Protein AF-A0A7H0YH82-F1 (afdb_monomer)

Solvent-accessible surface area (backbone atoms only — not comparable to full-atom values): 11402 Å² total; per-residue (Å²): 132,87,76,79,69,92,83,72,79,47,72,50,62,72,67,72,37,54,65,62,51,51,52,53,65,61,43,82,79,76,64,50,60,62,56,45,28,55,50,50,47,69,74,41,96,51,51,88,92,66,57,64,43,52,65,58,53,52,52,50,47,72,71,34,67,65,57,44,51,50,44,51,47,53,48,54,52,48,53,46,48,41,60,74,72,50,94,77,63,54,55,66,57,50,43,50,50,50,36,52,52,38,52,48,53,52,51,50,43,49,52,53,16,56,77,70,74,51,73,56,58,69,66,62,54,49,50,43,54,50,50,35,50,53,43,49,50,52,54,50,50,53,53,51,56,52,49,53,51,50,52,54,47,53,52,51,50,52,53,52,50,51,31,59,77,76,39,57,85,52,43,66,58,51,51,54,58,42,57,74,45,81,88,52,47,58,64,59,53,42,69,71,70,75,61,86,128

Organism: NCBI:txid59893

Secondary structure (DSSP, 8-state):
-----TTPPPHHHHTT-HHHHHHHHH-SSPPPHHHHHHHHHHHS---GGGPPPHHHHHHHHHH-HHHHHHHHHHHHHHHHHHHHHSS--THHHHHHHHHHHHHHHHHHHHHHHHHTTS---HHHHHHHHHHHHHHHHHHHHHHHHHHHHHHHHHHHHHHHHHHHHH-GGGHHHHHHHHHHSTT-TTHHHHHHTT---

Radius of gyration: 27.62 Å; Cα contacts (8 Å, |Δi|>4): 106; chains: 1; bounding box: 68×65×65 Å

Structure (mmCIF, N/CA/C/O backbone):
data_AF-A0A7H0YH82-F1
#
_entry.id   AF-A0A7H0YH82-F1
#
loop_
_atom_site.group_PDB
_atom_site.id
_atom_site.type_symbol
_atom_site.label_atom_id
_atom_site.label_alt_id
_atom_site.label_comp_id
_atom_site.label_asym_id
_atom_site.label_entity_id
_atom_site.label_seq_id
_atom_site.pdbx_PDB_ins_code
_atom_site.Cartn_x
_atom_site.Cartn_y
_atom_site.Cartn_z
_atom_site.occupancy
_atom_site.B_iso_or_equiv
_atom_site.auth_seq_id
_atom_site.auth_comp_id
_atom_site.auth_asym_id
_atom_site.auth_atom_id
_atom_site.pdbx_PDB_model_num
ATOM 1 N N . MET A 1 1 ? 31.322 -23.663 -1.216 1.00 40.84 1 MET A N 1
ATOM 2 C CA . MET A 1 1 ? 30.773 -23.762 -2.585 1.00 40.84 1 MET A CA 1
ATOM 3 C C . MET A 1 1 ? 31.672 -22.958 -3.502 1.00 40.84 1 MET A C 1
ATOM 5 O O . MET A 1 1 ? 31.804 -21.759 -3.295 1.00 40.84 1 MET A O 1
ATOM 9 N N . GLU A 1 2 ? 32.363 -23.637 -4.414 1.00 37.38 2 GLU A N 1
ATOM 10 C CA . GLU A 1 2 ? 33.420 -23.058 -5.245 1.00 37.38 2 GLU A CA 1
ATOM 11 C C . GLU A 1 2 ? 32.866 -22.003 -6.209 1.00 37.38 2 GLU A C 1
ATOM 13 O O . GLU A 1 2 ? 31.959 -22.250 -7.005 1.00 37.38 2 GLU A O 1
ATOM 18 N N . THR A 1 3 ? 33.411 -20.794 -6.131 1.00 46.19 3 THR A N 1
ATOM 19 C CA . THR A 1 3 ? 33.244 -19.771 -7.156 1.00 46.19 3 THR A CA 1
ATOM 20 C C . THR A 1 3 ? 34.029 -20.196 -8.401 1.00 46.19 3 THR A C 1
ATOM 22 O O . THR A 1 3 ? 35.187 -20.599 -8.312 1.00 46.19 3 THR A O 1
ATOM 25 N N . ARG A 1 4 ? 33.378 -20.142 -9.573 1.00 54.03 4 ARG A N 1
ATOM 26 C CA . ARG A 1 4 ? 33.927 -20.500 -10.898 1.00 54.03 4 ARG A CA 1
ATOM 27 C C . ARG A 1 4 ? 35.366 -19.981 -11.055 1.00 54.03 4 ARG A C 1
ATOM 29 O O . ARG A 1 4 ? 35.601 -18.782 -10.888 1.00 54.03 4 ARG A O 1
ATOM 36 N N . LYS A 1 5 ? 36.317 -20.855 -11.420 1.00 49.97 5 LYS A N 1
ATOM 37 C CA . LYS A 1 5 ? 37.674 -20.438 -11.818 1.00 49.97 5 LYS A CA 1
ATOM 38 C C . LYS A 1 5 ? 37.552 -19.443 -12.979 1.00 49.97 5 LYS A C 1
ATOM 40 O O . LYS A 1 5 ? 36.922 -19.748 -13.994 1.00 49.97 5 LYS A O 1
ATOM 45 N N . ARG A 1 6 ? 38.111 -18.238 -12.808 1.00 41.50 6 ARG A N 1
ATOM 46 C CA . ARG A 1 6 ? 38.159 -17.183 -13.838 1.00 41.50 6 ARG A CA 1
ATOM 47 C C . ARG A 1 6 ? 38.676 -17.784 -15.154 1.00 41.50 6 ARG A C 1
ATOM 49 O O . ARG A 1 6 ? 39.797 -18.274 -15.182 1.00 41.50 6 ARG A O 1
ATOM 56 N N . GLY A 1 7 ? 37.861 -17.741 -16.212 1.00 51.97 7 GLY A N 1
ATOM 57 C CA . GLY A 1 7 ? 38.269 -18.098 -17.579 1.00 51.97 7 GLY A CA 1
ATOM 58 C C . GLY A 1 7 ? 37.573 -19.302 -18.226 1.00 51.97 7 GLY A C 1
ATOM 59 O O . GLY A 1 7 ? 37.664 -19.438 -19.438 1.00 51.97 7 GLY A O 1
ATOM 60 N N . MET A 1 8 ? 36.842 -20.155 -17.496 1.00 59.47 8 MET A N 1
ATOM 61 C CA . MET A 1 8 ? 36.062 -21.227 -18.147 1.00 59.47 8 MET A CA 1
ATOM 62 C C . MET A 1 8 ? 34.761 -20.669 -18.713 1.00 59.47 8 MET A C 1
ATOM 64 O O . MET A 1 8 ? 33.974 -20.160 -17.924 1.00 59.47 8 MET A O 1
ATOM 68 N N . GLN A 1 9 ? 34.518 -20.791 -20.022 1.00 67.12 9 GLN A N 1
ATOM 69 C CA . GLN A 1 9 ? 33.261 -20.449 -20.711 1.00 67.12 9 GLN A CA 1
ATOM 70 C C . GLN A 1 9 ? 32.096 -21.314 -20.187 1.00 67.12 9 GLN A C 1
ATOM 72 O O . GLN A 1 9 ? 32.275 -22.494 -19.890 1.00 67.12 9 GLN A O 1
ATOM 77 N N . SER A 1 10 ? 30.914 -20.728 -19.983 1.00 77.75 10 SER A N 1
ATOM 78 C CA . SER A 1 10 ? 29.738 -21.454 -19.483 1.00 77.75 10 SER A CA 1
ATOM 79 C C . SER A 1 10 ? 29.172 -22.298 -20.611 1.00 77.75 10 SER A C 1
ATOM 81 O O . SER A 1 10 ? 29.355 -21.954 -21.772 1.00 77.75 10 SER A O 1
ATOM 83 N N . LYS A 1 11 ? 28.447 -23.378 -20.304 1.00 82.81 11 LYS A N 1
ATOM 84 C CA . LYS A 1 11 ? 27.806 -24.178 -21.360 1.00 82.81 11 LYS A CA 1
ATOM 85 C C . LYS A 1 11 ? 26.856 -23.335 -22.225 1.00 82.81 11 LYS A C 1
ATOM 87 O O . LYS A 1 11 ? 26.832 -23.497 -23.434 1.00 82.81 11 LYS A O 1
ATOM 92 N N . ILE A 1 12 ? 26.163 -22.368 -21.621 1.00 82.88 12 ILE A N 1
ATOM 93 C CA . ILE A 1 12 ? 25.287 -21.424 -22.333 1.00 82.88 12 ILE A CA 1
ATOM 94 C C . ILE A 1 12 ? 26.084 -20.544 -23.312 1.00 82.88 12 ILE A C 1
ATOM 96 O O . ILE A 1 12 ? 25.653 -20.345 -24.441 1.00 82.88 12 ILE A O 1
ATOM 100 N N . GLU A 1 13 ? 27.269 -20.070 -22.919 1.00 82.00 13 GLU A N 1
ATOM 101 C CA . GLU A 1 13 ? 28.181 -19.338 -23.815 1.00 82.00 13 GLU A CA 1
ATOM 102 C C . GLU A 1 13 ? 28.856 -20.261 -24.845 1.00 82.00 13 GLU A C 1
ATOM 104 O O . GLU A 1 13 ? 29.135 -19.825 -25.954 1.00 82.00 13 GLU A O 1
ATOM 109 N N . LYS A 1 14 ? 29.155 -21.518 -24.488 1.00 83.62 14 LYS A N 1
ATOM 110 C CA . LYS A 1 14 ? 29.801 -22.526 -25.352 1.00 83.62 14 LYS A CA 1
ATOM 111 C C . LYS A 1 14 ? 28.917 -22.883 -26.546 1.00 83.62 14 LYS A C 1
ATOM 113 O O . LYS A 1 14 ? 29.440 -23.118 -27.628 1.00 83.62 14 LYS A O 1
ATOM 118 N N . TYR A 1 15 ? 27.604 -22.928 -26.335 1.00 85.25 15 TYR A N 1
ATOM 119 C CA . TYR A 1 15 ? 26.617 -23.282 -27.355 1.00 85.25 15 TYR A CA 1
ATOM 120 C C . TYR A 1 15 ? 25.937 -22.071 -28.009 1.00 85.25 15 TYR A C 1
ATOM 122 O O . TYR A 1 15 ? 24.974 -22.256 -28.742 1.00 85.25 15 TYR A O 1
ATOM 130 N N . ASP A 1 16 ? 26.427 -20.853 -27.755 1.00 84.06 16 ASP A N 1
ATOM 131 C CA . ASP A 1 16 ? 25.880 -19.602 -28.303 1.00 84.06 16 ASP A CA 1
ATOM 132 C C . ASP A 1 16 ? 24.389 -19.364 -27.976 1.00 84.06 16 ASP A C 1
ATOM 134 O O . ASP A 1 16 ? 23.613 -18.818 -28.754 1.00 84.06 16 ASP A O 1
ATOM 138 N N . LEU A 1 17 ? 23.965 -19.773 -26.775 1.00 84.25 17 LEU A N 1
ATOM 139 C CA . LEU A 1 17 ? 22.567 -19.693 -26.323 1.00 84.25 17 LEU A CA 1
ATOM 140 C C . LEU A 1 17 ? 22.308 -18.495 -25.406 1.00 84.25 17 LEU A C 1
ATOM 142 O O . LEU A 1 17 ? 21.267 -18.427 -24.752 1.00 84.25 17 LEU A O 1
ATOM 146 N N . VAL A 1 18 ? 23.247 -17.551 -25.325 1.00 83.06 18 VAL A N 1
ATOM 147 C CA . VAL A 1 18 ? 23.197 -16.397 -24.414 1.00 83.06 18 VAL A CA 1
ATOM 148 C C . VAL A 1 18 ? 21.933 -15.573 -24.655 1.00 83.06 18 VAL A C 1
ATOM 150 O O . VAL A 1 18 ? 21.168 -15.342 -23.723 1.00 83.06 18 VAL A O 1
ATOM 153 N N . GLU A 1 19 ? 21.671 -15.178 -25.900 1.00 80.25 19 GLU A N 1
ATOM 154 C CA . GLU A 1 19 ? 20.520 -14.338 -26.241 1.00 80.25 19 GLU A CA 1
ATOM 155 C C . GLU A 1 19 ? 19.186 -15.066 -26.017 1.00 80.25 19 GLU A C 1
ATOM 157 O O . GLU A 1 19 ? 18.284 -14.525 -25.374 1.00 80.25 19 GLU A O 1
ATOM 162 N N . ALA A 1 20 ? 19.086 -16.326 -26.449 1.00 82.12 20 ALA A N 1
ATOM 163 C CA . ALA A 1 20 ? 17.905 -17.162 -26.229 1.00 82.12 20 ALA A CA 1
ATOM 164 C C . ALA A 1 20 ? 17.606 -17.339 -24.730 1.00 82.12 20 ALA A C 1
ATOM 166 O O . ALA A 1 20 ? 16.479 -17.128 -24.280 1.00 82.12 20 ALA A O 1
ATOM 167 N N . THR A 1 21 ? 18.639 -17.630 -23.934 1.00 82.75 21 THR A N 1
ATOM 168 C CA . THR A 1 21 ? 18.537 -17.750 -22.474 1.00 82.75 21 THR A CA 1
ATOM 169 C C . THR A 1 21 ? 18.065 -16.443 -21.842 1.00 82.75 21 THR A C 1
ATOM 171 O O . THR A 1 21 ? 17.218 -16.456 -20.949 1.00 82.75 21 THR A O 1
ATOM 174 N N . LEU A 1 22 ? 18.576 -15.298 -22.305 1.00 79.38 22 LEU A N 1
ATOM 175 C CA . LEU A 1 22 ? 18.165 -13.990 -21.799 1.00 79.38 22 LEU A CA 1
ATOM 176 C C . LEU A 1 22 ? 16.716 -13.671 -22.115 1.00 79.38 22 LEU A C 1
ATOM 178 O O . LEU A 1 22 ? 16.006 -13.167 -21.245 1.00 79.38 22 LEU A O 1
ATOM 182 N N . ASN A 1 23 ? 16.277 -13.976 -23.330 1.00 81.19 23 ASN A N 1
ATOM 183 C CA . ASN A 1 23 ? 14.900 -13.761 -23.738 1.00 81.19 23 ASN A CA 1
ATOM 184 C C . ASN A 1 23 ? 13.956 -14.601 -22.872 1.00 81.19 23 ASN A C 1
ATOM 186 O O . ASN A 1 23 ? 13.044 -14.036 -22.272 1.00 81.19 23 ASN A O 1
ATOM 190 N N . LEU A 1 24 ? 14.246 -15.891 -22.680 1.00 82.12 24 LEU A N 1
ATOM 191 C CA . LEU A 1 24 ? 13.457 -16.795 -21.832 1.00 82.12 24 LEU A CA 1
ATOM 192 C C . LEU A 1 24 ? 13.429 -16.367 -20.356 1.00 82.12 24 LEU A C 1
ATOM 194 O O . LEU A 1 24 ? 12.373 -16.365 -19.726 1.00 82.12 24 LEU A O 1
ATOM 198 N N . LEU A 1 25 ? 14.556 -15.899 -19.810 1.00 75.94 25 LEU A N 1
ATOM 199 C CA . LEU A 1 25 ? 14.612 -15.331 -18.456 1.00 75.94 25 LEU A CA 1
ATOM 200 C C . LEU A 1 25 ? 13.771 -14.048 -18.313 1.00 75.94 25 LEU A C 1
ATOM 202 O O . LEU A 1 25 ? 13.325 -13.708 -17.208 1.00 75.94 25 LEU A O 1
ATOM 206 N N . LYS A 1 26 ? 13.544 -13.322 -19.413 1.00 69.06 26 LYS A N 1
ATOM 207 C CA . LYS A 1 26 ? 12.754 -12.084 -19.456 1.00 69.06 26 LYS A CA 1
ATOM 208 C C . LYS A 1 26 ? 11.259 -12.326 -19.682 1.00 69.06 26 LYS A C 1
ATOM 210 O O . LYS A 1 26 ? 10.490 -11.478 -19.230 1.00 69.06 26 LYS A O 1
ATOM 215 N N . VAL A 1 27 ? 10.844 -13.463 -20.258 1.00 67.31 27 VAL A N 1
ATOM 216 C CA . VAL A 1 27 ? 9.426 -13.795 -20.529 1.00 67.31 27 VAL A CA 1
ATOM 217 C C . VAL A 1 27 ? 8.552 -13.690 -19.268 1.00 67.31 27 VAL A C 1
ATOM 219 O O . VAL A 1 27 ? 9.012 -13.884 -18.131 1.00 67.31 27 VAL A O 1
ATOM 222 N N . ILE A 1 28 ? 7.291 -13.305 -19.488 1.00 54.25 28 ILE A N 1
ATOM 223 C CA . ILE A 1 28 ? 6.209 -13.234 -18.500 1.00 54.25 28 ILE A CA 1
ATOM 224 C C . ILE A 1 28 ? 4.993 -13.975 -19.097 1.00 54.25 28 ILE A C 1
ATOM 226 O O . ILE A 1 28 ? 4.597 -13.612 -20.206 1.00 54.25 28 ILE A O 1
ATOM 230 N N . PRO A 1 29 ? 4.382 -14.960 -18.400 1.00 60.31 29 PRO A N 1
ATOM 231 C CA . PRO A 1 29 ? 4.697 -15.437 -17.047 1.00 60.31 29 PRO A CA 1
ATOM 232 C C . PRO A 1 29 ? 6.067 -16.124 -16.954 1.00 60.31 29 PRO A C 1
ATOM 234 O O . PRO A 1 29 ? 6.624 -16.573 -17.953 1.00 60.31 29 PRO A O 1
ATOM 237 N N . LYS A 1 30 ? 6.647 -16.148 -15.746 1.00 63.94 30 LYS A N 1
ATOM 238 C CA . LYS A 1 30 ? 7.995 -16.688 -15.535 1.00 63.94 30 LYS A CA 1
ATOM 239 C C . LYS A 1 30 ? 8.006 -18.197 -15.740 1.00 63.94 30 LYS A C 1
ATOM 241 O O . LYS A 1 30 ? 7.273 -18.920 -15.073 1.00 63.94 30 LYS A O 1
ATOM 246 N N . MET A 1 31 ? 8.897 -18.652 -16.610 1.00 74.62 31 MET A N 1
ATOM 247 C CA . MET A 1 31 ? 9.247 -20.060 -16.720 1.00 74.62 31 MET A CA 1
ATOM 248 C C . MET A 1 31 ? 10.147 -20.447 -15.544 1.00 74.62 31 MET A C 1
ATOM 250 O O . MET A 1 31 ? 11.002 -19.671 -15.104 1.00 74.62 31 MET A O 1
ATOM 254 N N . THR A 1 32 ? 9.957 -21.651 -15.018 1.00 78.31 32 THR A N 1
ATOM 255 C CA . THR A 1 32 ? 10.889 -22.229 -14.049 1.00 78.31 32 THR A CA 1
ATOM 256 C C . THR A 1 32 ? 12.247 -22.449 -14.712 1.00 78.31 32 THR A C 1
ATOM 258 O O . THR A 1 32 ? 12.343 -22.600 -15.927 1.00 78.31 32 THR A O 1
ATOM 261 N N . TYR A 1 33 ? 13.322 -22.501 -13.925 1.00 80.19 33 TYR A N 1
ATOM 262 C CA . TYR A 1 33 ? 14.653 -22.758 -14.483 1.00 80.19 33 TYR A CA 1
ATOM 263 C C . TYR A 1 33 ? 14.721 -24.106 -15.207 1.00 80.19 33 TYR A C 1
ATOM 265 O O . TYR A 1 33 ? 15.435 -24.212 -16.194 1.00 80.19 33 TYR A O 1
ATOM 273 N N . GLN A 1 34 ? 13.936 -25.093 -14.766 1.00 82.94 34 GLN A N 1
ATOM 274 C CA . GLN A 1 34 ? 13.801 -26.362 -15.472 1.00 82.94 34 GLN A CA 1
ATOM 275 C C . GLN A 1 34 ? 13.166 -26.166 -16.854 1.00 82.94 34 GLN A C 1
ATOM 277 O O . GLN A 1 34 ? 13.765 -26.560 -17.843 1.00 82.94 34 GLN A O 1
ATOM 282 N N . GLN A 1 35 ? 12.037 -25.455 -16.938 1.00 81.69 35 GLN A N 1
ATOM 283 C CA . GLN A 1 35 ? 11.383 -25.144 -18.217 1.00 81.69 35 GLN A CA 1
ATOM 284 C C . GLN A 1 35 ? 12.286 -24.333 -19.153 1.00 81.69 35 GLN A C 1
ATOM 286 O O . GLN A 1 35 ? 12.291 -24.559 -20.353 1.00 81.69 35 GLN A O 1
ATOM 291 N N . ILE A 1 36 ? 13.074 -23.400 -18.613 1.00 84.38 36 ILE A N 1
ATOM 292 C CA . ILE A 1 36 ? 14.044 -22.630 -19.399 1.00 84.38 36 ILE A CA 1
ATOM 293 C C . ILE A 1 36 ? 15.149 -23.549 -19.931 1.00 84.38 36 ILE A C 1
ATOM 295 O O . ILE A 1 36 ? 15.520 -23.437 -21.094 1.00 84.38 36 ILE A O 1
ATOM 299 N N . CYS A 1 37 ? 15.674 -24.464 -19.111 1.00 85.69 37 CYS A N 1
ATOM 300 C CA . CYS A 1 37 ? 16.650 -25.454 -19.561 1.00 85.69 37 CYS A CA 1
ATOM 301 C C . CYS A 1 37 ? 16.075 -26.369 -20.645 1.00 85.69 37 CYS A C 1
ATOM 303 O O . CYS A 1 37 ? 16.757 -26.612 -21.635 1.00 85.69 37 CYS A O 1
ATOM 305 N N . ASP A 1 38 ? 14.842 -26.844 -20.482 1.00 85.31 38 ASP A N 1
ATOM 306 C CA . ASP A 1 38 ? 14.166 -27.693 -21.465 1.00 85.31 38 ASP A CA 1
ATOM 307 C C . ASP A 1 38 ? 14.009 -26.950 -22.802 1.00 85.31 38 ASP A C 1
ATOM 309 O O . ASP A 1 38 ? 14.381 -27.479 -23.850 1.00 85.31 38 ASP A O 1
ATOM 313 N N . GLU A 1 39 ? 13.598 -25.680 -22.756 1.00 83.69 39 GLU A N 1
ATOM 314 C CA . GLU A 1 39 ? 13.425 -24.858 -23.953 1.00 83.69 39 GLU A CA 1
ATOM 315 C C . GLU A 1 39 ? 14.763 -24.551 -24.636 1.00 83.69 39 GLU A C 1
ATOM 317 O O . GLU A 1 39 ? 14.904 -24.726 -25.843 1.00 83.69 39 GLU A O 1
ATOM 322 N N . ILE A 1 40 ? 15.797 -24.178 -23.877 1.00 85.88 40 ILE A N 1
ATOM 323 C CA . ILE A 1 40 ? 17.135 -23.914 -24.426 1.00 85.88 40 ILE A CA 1
ATOM 324 C C . ILE A 1 40 ? 17.739 -25.181 -25.046 1.00 85.88 40 ILE A C 1
ATOM 326 O O . ILE A 1 40 ? 18.343 -25.108 -26.117 1.00 85.88 40 ILE A O 1
ATOM 330 N N . ASN A 1 41 ? 17.567 -26.339 -24.400 1.00 85.44 41 ASN A N 1
ATOM 331 C CA . ASN A 1 41 ? 18.024 -27.623 -24.934 1.00 85.44 41 ASN A CA 1
ATOM 332 C C . ASN A 1 41 ? 17.235 -28.045 -26.185 1.00 85.44 41 ASN A C 1
ATOM 334 O O . ASN A 1 41 ? 17.757 -28.823 -26.976 1.00 85.44 41 ASN A O 1
ATOM 338 N N . SER A 1 42 ? 16.010 -27.543 -26.372 1.00 81.81 42 SER A N 1
ATOM 339 C CA . SER A 1 42 ? 15.213 -27.777 -27.584 1.00 81.81 42 SER A CA 1
ATOM 340 C C . SER A 1 42 ? 15.564 -26.829 -28.741 1.00 81.81 42 SER A C 1
ATOM 342 O O . SER A 1 42 ? 15.433 -27.204 -29.904 1.00 81.81 42 SER A O 1
ATOM 344 N N . ILE A 1 43 ? 16.028 -25.612 -28.429 1.00 75.38 43 ILE A N 1
ATOM 345 C CA . ILE A 1 43 ? 16.406 -24.576 -29.405 1.00 75.38 43 ILE A CA 1
ATOM 346 C C . ILE A 1 43 ? 17.820 -24.816 -29.948 1.00 75.38 43 ILE A C 1
ATOM 348 O O . ILE A 1 43 ? 18.087 -24.590 -31.128 1.00 75.38 43 ILE A O 1
ATOM 352 N N . GLY A 1 44 ? 18.745 -25.218 -29.076 1.00 63.16 44 GLY A N 1
ATOM 353 C CA . GLY A 1 44 ? 20.148 -25.403 -29.423 1.00 63.16 44 GLY A CA 1
ATOM 354 C C . GLY A 1 44 ? 20.457 -26.801 -29.950 1.00 63.16 44 GLY A C 1
ATOM 355 O O . GLY A 1 44 ? 19.855 -27.786 -29.538 1.00 63.16 44 GLY A O 1
ATOM 356 N N . ALA A 1 45 ? 21.497 -26.911 -30.777 1.00 67.25 45 ALA A N 1
ATOM 3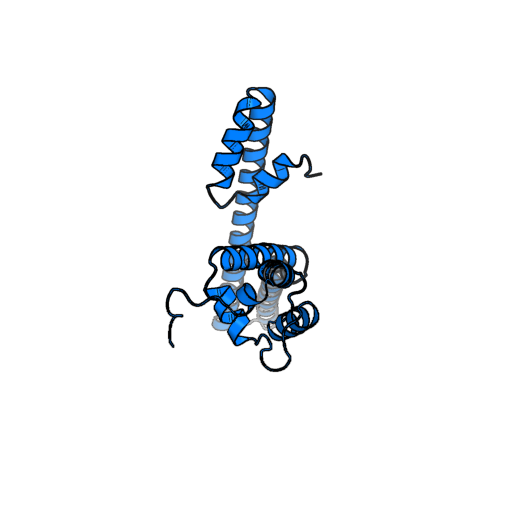57 C CA . ALA A 1 45 ? 22.154 -28.184 -31.082 1.00 67.25 45 ALA A CA 1
ATOM 358 C C . ALA A 1 45 ? 23.002 -28.664 -29.882 1.00 67.25 45 ALA A C 1
ATOM 360 O O . ALA A 1 45 ? 24.204 -28.900 -30.012 1.00 67.25 45 ALA A O 1
ATOM 361 N N . VAL A 1 46 ? 22.402 -28.732 -28.689 1.00 79.75 46 VAL A N 1
ATOM 362 C CA . VAL A 1 46 ? 23.069 -29.219 -27.479 1.00 79.75 46 VAL A CA 1
ATOM 363 C C . VAL A 1 46 ? 23.064 -30.750 -27.524 1.00 79.75 46 VAL A C 1
ATOM 365 O O . VAL A 1 46 ? 21.986 -31.343 -27.584 1.00 79.75 46 VAL A O 1
ATOM 368 N N . PRO A 1 47 ? 24.234 -31.412 -27.505 1.00 81.06 47 PRO A N 1
ATOM 369 C CA . PRO A 1 47 ? 24.309 -32.869 -27.486 1.00 81.06 47 PRO A CA 1
ATOM 370 C C . PRO A 1 47 ? 23.572 -33.470 -26.282 1.00 81.06 47 PRO A C 1
ATOM 372 O O . PRO A 1 47 ? 23.571 -32.891 -25.192 1.00 81.06 47 PRO A O 1
ATOM 375 N N . GLU A 1 48 ? 22.953 -34.641 -26.456 1.00 77.75 48 GLU A N 1
ATOM 376 C CA . GLU A 1 48 ? 22.164 -35.278 -25.390 1.00 77.75 48 GLU A CA 1
ATOM 377 C C . GLU A 1 48 ? 22.993 -35.641 -24.151 1.00 77.75 48 GLU A C 1
ATOM 379 O O . GLU A 1 48 ? 22.468 -35.657 -23.038 1.00 77.75 48 GLU A O 1
ATOM 384 N N . ASP A 1 49 ? 24.289 -35.876 -24.336 1.00 82.44 49 ASP A N 1
ATOM 385 C CA . ASP A 1 49 ? 25.272 -36.167 -23.296 1.00 82.44 49 ASP A CA 1
ATOM 386 C C . ASP A 1 49 ? 25.789 -34.913 -22.565 1.00 82.44 49 ASP A C 1
ATOM 388 O O . ASP A 1 49 ? 26.345 -35.037 -21.473 1.00 82.44 49 ASP A O 1
ATOM 392 N N . ASP A 1 50 ? 25.572 -33.707 -23.108 1.00 83.50 50 ASP A N 1
ATOM 393 C CA . ASP A 1 50 ? 26.040 -32.435 -22.527 1.00 83.50 50 ASP A CA 1
ATOM 394 C C . ASP A 1 50 ? 24.915 -31.393 -22.362 1.00 83.50 50 ASP A C 1
ATOM 396 O O . ASP A 1 50 ? 25.147 -30.183 -22.464 1.00 83.50 50 ASP A O 1
ATOM 400 N N . ARG A 1 51 ? 23.689 -31.857 -22.070 1.00 86.75 51 ARG A N 1
ATOM 401 C CA . ARG A 1 51 ? 22.514 -30.995 -21.848 1.00 86.75 51 ARG A CA 1
ATOM 402 C C . ARG A 1 51 ? 22.768 -29.912 -20.796 1.00 86.75 51 ARG A C 1
ATOM 404 O O . ARG A 1 51 ? 23.462 -30.106 -19.791 1.00 86.75 51 ARG A O 1
ATOM 411 N N . ILE A 1 52 ? 22.152 -28.753 -21.014 1.00 86.31 52 ILE A N 1
ATOM 412 C CA . ILE A 1 52 ? 22.174 -27.631 -20.076 1.00 86.31 52 ILE A CA 1
ATOM 413 C C . ILE A 1 52 ? 21.267 -27.964 -18.898 1.00 86.31 52 ILE A C 1
ATOM 415 O O . ILE A 1 52 ? 20.072 -28.198 -19.069 1.00 86.31 52 ILE A O 1
ATOM 419 N N . THR A 1 53 ? 21.841 -27.958 -17.696 1.00 87.56 53 THR A N 1
ATOM 420 C CA . THR A 1 53 ? 21.118 -28.222 -16.449 1.00 87.56 53 THR A CA 1
ATOM 421 C C . THR A 1 53 ? 20.764 -26.934 -15.707 1.00 87.56 53 THR A C 1
ATOM 423 O O . THR A 1 53 ? 21.333 -25.863 -15.953 1.00 87.56 53 THR A O 1
ATOM 426 N N . VAL A 1 54 ? 19.866 -27.049 -14.724 1.00 83.81 54 VAL A N 1
ATOM 427 C CA . VAL A 1 54 ? 19.482 -25.948 -13.824 1.00 83.81 54 VAL A CA 1
ATOM 428 C C . VAL A 1 54 ? 20.693 -25.347 -13.105 1.00 83.81 54 VAL A C 1
ATOM 430 O O . VAL A 1 54 ? 20.750 -24.131 -12.909 1.00 83.81 54 VAL A O 1
ATOM 433 N N . ASP A 1 55 ? 21.696 -26.157 -12.764 1.00 80.94 55 ASP A N 1
ATOM 434 C CA . ASP A 1 55 ? 22.937 -25.671 -12.158 1.00 80.94 55 ASP A CA 1
ATOM 435 C C . ASP A 1 55 ? 23.737 -24.808 -13.139 1.00 80.94 55 ASP A C 1
ATOM 437 O O . ASP A 1 55 ? 24.222 -23.735 -12.770 1.00 80.94 55 ASP A O 1
ATOM 441 N N . ASN A 1 56 ? 23.828 -25.213 -14.412 1.00 84.19 56 ASN A N 1
ATOM 442 C CA . ASN A 1 56 ? 24.495 -24.416 -15.444 1.00 84.19 56 ASN A CA 1
ATOM 443 C C . ASN A 1 56 ? 23.808 -23.056 -15.633 1.00 84.19 56 ASN A C 1
ATOM 445 O O . ASN A 1 56 ? 24.491 -22.028 -15.673 1.00 84.19 56 ASN A O 1
ATOM 449 N N . LEU A 1 57 ? 22.472 -23.041 -15.666 1.00 82.25 57 LEU A N 1
ATOM 450 C CA . LEU A 1 57 ? 21.675 -21.816 -15.744 1.00 82.25 57 LEU A CA 1
ATOM 451 C C . LEU A 1 57 ? 21.834 -20.943 -14.490 1.00 82.25 57 LEU A C 1
ATOM 453 O O . LEU A 1 57 ? 22.047 -19.734 -14.586 1.00 82.25 57 LEU A O 1
ATOM 457 N N . THR A 1 58 ? 21.816 -21.546 -13.302 1.00 79.69 58 THR A N 1
ATOM 458 C CA . THR A 1 58 ? 21.990 -20.841 -12.023 1.00 79.69 58 THR A CA 1
ATOM 459 C C . THR A 1 58 ? 23.353 -20.162 -11.937 1.00 79.69 58 THR A C 1
ATOM 461 O O . THR A 1 58 ? 23.452 -18.999 -11.532 1.00 79.69 58 THR A O 1
ATOM 464 N N . HIS A 1 59 ? 24.413 -20.861 -12.341 1.00 80.25 59 HIS A N 1
ATOM 465 C CA . HIS A 1 59 ? 25.757 -20.298 -12.382 1.00 80.25 59 HIS A CA 1
ATOM 466 C C . HIS A 1 59 ? 25.885 -19.177 -13.415 1.00 80.25 59 HIS A C 1
ATOM 468 O O . HIS A 1 59 ? 26.533 -18.172 -13.124 1.00 80.25 59 HIS A O 1
ATOM 474 N N . PHE A 1 60 ? 25.247 -19.309 -14.577 1.00 81.56 60 PHE A N 1
ATOM 475 C CA . PHE A 1 60 ? 25.231 -18.280 -15.615 1.00 81.56 60 PHE A CA 1
ATOM 476 C C . PHE A 1 60 ? 24.548 -16.988 -15.138 1.00 81.56 60 PHE A C 1
ATOM 478 O O . PHE A 1 60 ? 25.162 -15.921 -15.169 1.00 81.56 60 PHE A O 1
ATOM 485 N N . VAL A 1 61 ? 23.340 -17.087 -14.571 1.00 75.81 61 VAL A N 1
ATOM 486 C CA . VAL A 1 61 ? 22.597 -15.930 -14.034 1.00 75.81 61 VAL A CA 1
ATOM 487 C C . VAL A 1 61 ? 23.352 -15.241 -12.893 1.00 75.81 61 VAL A C 1
ATOM 489 O O . VAL A 1 61 ? 23.330 -14.016 -12.777 1.00 75.81 61 VAL A O 1
ATOM 492 N N . ARG A 1 62 ? 24.042 -16.006 -12.037 1.00 71.94 62 ARG A N 1
ATOM 493 C CA . ARG A 1 62 ? 24.852 -15.445 -10.942 1.00 71.94 62 ARG A CA 1
ATOM 494 C C . ARG A 1 62 ? 26.138 -14.780 -11.431 1.00 71.94 62 ARG A C 1
ATOM 496 O O . ARG A 1 62 ? 26.595 -13.836 -10.791 1.00 71.94 62 ARG A O 1
ATOM 503 N N . ALA A 1 63 ? 26.725 -15.282 -12.516 1.00 70.88 63 ALA A N 1
ATOM 504 C CA . ALA A 1 63 ? 27.992 -14.799 -13.056 1.00 70.88 63 ALA A CA 1
ATOM 505 C C . ALA A 1 63 ? 27.850 -13.545 -13.931 1.00 70.88 63 ALA A C 1
ATOM 507 O O . ALA A 1 63 ? 28.840 -12.836 -14.085 1.00 70.88 63 ALA A O 1
ATOM 508 N N . MET A 1 64 ? 26.659 -13.254 -14.469 1.00 66.31 64 MET A N 1
ATOM 509 C CA . MET A 1 64 ? 26.412 -12.062 -15.286 1.00 66.31 64 MET A CA 1
ATOM 510 C C . MET A 1 64 ? 25.591 -11.000 -14.526 1.00 66.31 64 MET A C 1
ATOM 512 O O . MET A 1 64 ? 24.370 -11.131 -14.386 1.00 66.31 64 MET A O 1
ATOM 516 N N . PRO A 1 65 ? 26.230 -9.916 -14.044 1.00 57.94 65 PRO A N 1
ATOM 517 C CA . PRO A 1 65 ? 25.562 -8.867 -13.272 1.00 57.94 65 PRO A CA 1
ATOM 518 C C . PRO A 1 65 ? 24.430 -8.164 -14.029 1.00 57.94 65 PRO A C 1
ATOM 520 O O . PRO A 1 65 ? 23.415 -7.823 -13.419 1.00 57.94 65 PRO A O 1
ATOM 523 N N . ASP A 1 66 ? 24.574 -7.984 -15.344 1.00 59.03 66 ASP A N 1
ATOM 524 C CA . ASP A 1 66 ? 23.579 -7.302 -16.181 1.00 59.03 66 ASP A CA 1
ATOM 525 C C . ASP A 1 66 ? 22.303 -8.129 -16.340 1.00 59.03 66 ASP A C 1
ATOM 527 O O . ASP A 1 66 ? 21.200 -7.604 -16.220 1.00 59.03 66 ASP A O 1
ATOM 531 N N . VAL A 1 67 ? 22.442 -9.450 -16.449 1.00 58.44 67 VAL A N 1
ATOM 532 C CA . VAL A 1 67 ? 21.327 -10.405 -16.502 1.00 58.44 67 VAL A CA 1
ATOM 533 C C . VAL A 1 67 ? 20.561 -10.406 -15.190 1.00 58.44 67 VAL A C 1
ATOM 535 O O . VAL A 1 67 ? 19.338 -10.279 -15.167 1.00 58.44 67 VAL A O 1
ATOM 538 N N . ARG A 1 68 ? 21.282 -10.466 -14.067 1.00 57.66 68 ARG A N 1
ATOM 539 C CA . ARG A 1 68 ? 20.684 -10.357 -12.734 1.00 57.66 68 ARG A CA 1
ATOM 540 C C . ARG A 1 68 ? 19.937 -9.033 -12.569 1.00 57.66 68 ARG A C 1
ATOM 542 O O . ARG A 1 68 ? 18.829 -9.023 -12.037 1.00 57.66 68 ARG A O 1
ATOM 549 N N . LYS A 1 69 ? 20.512 -7.922 -13.038 1.00 54.19 69 LYS A N 1
ATOM 550 C CA . LYS A 1 69 ? 19.897 -6.590 -12.981 1.00 54.19 69 LYS A CA 1
ATOM 551 C C . LYS A 1 69 ? 18.636 -6.515 -13.842 1.00 54.19 69 LYS A C 1
ATOM 553 O O . LYS A 1 69 ? 17.624 -6.015 -13.360 1.00 54.19 69 LYS A O 1
ATOM 558 N N . GLU A 1 70 ? 18.659 -7.038 -15.063 1.00 57.00 70 GLU A N 1
ATOM 559 C CA . GLU A 1 70 ? 17.511 -7.041 -15.976 1.00 57.00 70 GLU A CA 1
ATOM 560 C C . GLU A 1 70 ? 16.381 -7.966 -15.512 1.00 57.00 70 GLU A C 1
ATOM 562 O O . GLU A 1 70 ? 15.224 -7.547 -15.494 1.00 57.00 70 GLU A O 1
ATOM 567 N N . VAL A 1 71 ? 16.696 -9.175 -15.036 1.00 55.62 71 VAL A N 1
ATOM 568 C CA . VAL A 1 71 ? 15.712 -10.097 -14.441 1.00 55.62 71 VAL A CA 1
ATOM 569 C C . VAL A 1 71 ? 15.081 -9.479 -13.190 1.00 55.62 71 VAL A C 1
ATOM 571 O O . VAL A 1 71 ? 13.863 -9.532 -13.017 1.00 55.62 71 VAL A O 1
ATOM 574 N N . MET A 1 72 ? 15.874 -8.813 -12.341 1.00 53.78 72 MET A N 1
ATOM 575 C CA . MET A 1 72 ? 15.353 -8.073 -11.186 1.00 53.78 72 MET A CA 1
ATOM 576 C C . MET A 1 72 ? 14.490 -6.869 -11.588 1.00 53.78 72 MET A C 1
ATOM 578 O O . MET A 1 72 ? 13.520 -6.566 -10.896 1.00 53.78 72 MET A O 1
ATOM 582 N N . LEU A 1 73 ? 14.818 -6.166 -12.676 1.00 53.31 73 LEU A N 1
ATOM 583 C CA . LEU A 1 73 ? 14.031 -5.033 -13.175 1.00 53.31 73 LEU A CA 1
ATOM 584 C C . LEU A 1 73 ? 12.689 -5.485 -13.761 1.00 53.31 73 LEU A C 1
ATOM 586 O O . LEU A 1 73 ? 11.666 -4.889 -13.422 1.00 53.31 73 LEU A O 1
ATOM 590 N N . ALA A 1 74 ? 12.681 -6.563 -14.549 1.00 53.75 74 ALA A N 1
ATOM 591 C CA . ALA A 1 74 ? 11.464 -7.190 -15.061 1.00 53.75 74 ALA A CA 1
ATOM 592 C C . ALA A 1 74 ? 10.582 -7.710 -13.915 1.00 53.75 74 ALA A C 1
ATOM 594 O O . ALA A 1 74 ? 9.374 -7.491 -13.921 1.00 53.75 74 ALA A O 1
ATOM 595 N N . ASN A 1 75 ? 11.185 -8.302 -12.876 1.00 49.75 75 ASN A N 1
ATOM 596 C CA . ASN A 1 75 ? 10.462 -8.728 -11.679 1.00 49.75 75 ASN A CA 1
ATOM 597 C C . ASN A 1 75 ? 9.894 -7.529 -10.900 1.00 49.75 75 ASN A C 1
ATOM 599 O O . ASN A 1 75 ? 8.744 -7.547 -10.496 1.00 49.75 75 ASN A O 1
ATOM 603 N N . LYS A 1 76 ? 10.628 -6.416 -10.765 1.00 48.03 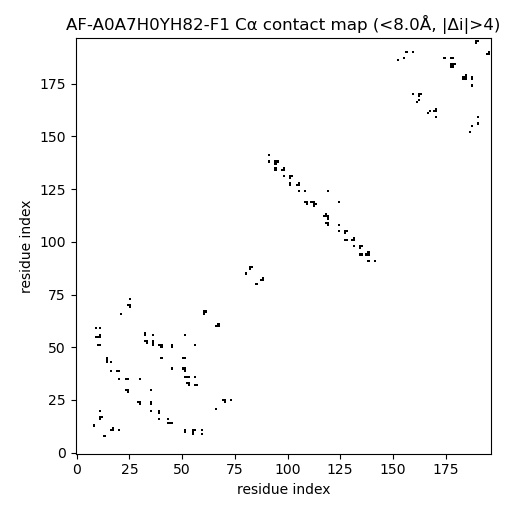76 LYS A N 1
ATOM 604 C CA . LYS A 1 76 ? 10.098 -5.192 -10.132 1.00 48.03 76 LYS A CA 1
ATOM 605 C C . LYS A 1 76 ? 8.977 -4.528 -10.929 1.00 48.03 76 LYS A C 1
ATOM 607 O O . LYS A 1 76 ? 8.112 -3.893 -10.336 1.00 48.03 76 LYS A O 1
ATOM 612 N N . GLN A 1 77 ? 9.012 -4.577 -12.257 1.00 51.19 77 GLN A N 1
ATOM 613 C CA . GLN A 1 77 ? 7.924 -4.067 -13.099 1.00 51.19 77 GLN A CA 1
ATOM 614 C C . GLN A 1 77 ? 6.705 -4.988 -13.047 1.00 51.19 77 GLN A C 1
ATOM 616 O O . GLN A 1 77 ? 5.597 -4.487 -12.916 1.00 51.19 77 GLN A O 1
ATOM 621 N N . HIS A 1 78 ? 6.908 -6.306 -13.061 1.00 47.72 78 HIS A N 1
ATOM 622 C CA . HIS A 1 78 ? 5.832 -7.280 -12.922 1.00 47.72 78 HIS A CA 1
ATOM 623 C C . HIS A 1 78 ? 5.219 -7.268 -11.521 1.00 47.72 78 HIS A C 1
ATOM 625 O O . HIS A 1 78 ? 4.015 -7.136 -11.431 1.00 47.72 78 HIS A O 1
ATOM 631 N N . MET A 1 79 ? 6.007 -7.286 -10.441 1.00 40.00 79 MET A N 1
ATOM 632 C CA . MET A 1 79 ? 5.496 -7.141 -9.071 1.00 40.00 79 MET A CA 1
ATOM 633 C C . MET A 1 79 ? 4.707 -5.847 -8.902 1.00 40.00 79 MET A C 1
ATOM 635 O O . MET A 1 79 ? 3.670 -5.867 -8.268 1.00 40.00 79 MET A O 1
ATOM 639 N N . ARG A 1 80 ? 5.145 -4.730 -9.499 1.00 46.38 80 ARG A N 1
ATOM 640 C CA . ARG A 1 80 ? 4.352 -3.492 -9.479 1.00 46.38 80 ARG A CA 1
ATOM 641 C C . ARG A 1 80 ? 3.074 -3.626 -10.293 1.00 46.38 80 ARG A C 1
ATOM 643 O O . ARG A 1 80 ? 2.029 -3.260 -9.796 1.00 46.38 80 ARG A O 1
ATOM 650 N N . LYS A 1 81 ? 3.137 -4.188 -11.499 1.00 45.75 81 L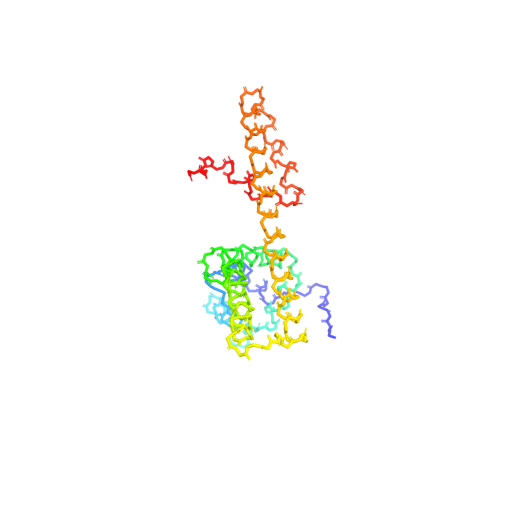YS A N 1
ATOM 651 C CA . LYS A 1 81 ? 1.949 -4.443 -12.317 1.00 45.75 81 LYS A CA 1
ATOM 652 C C . LYS A 1 81 ? 0.964 -5.388 -11.619 1.00 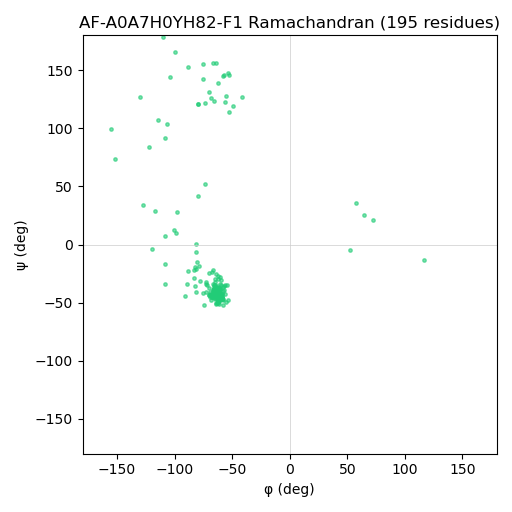45.75 81 LYS A C 1
ATOM 654 O O . LYS A 1 81 ? -0.218 -5.150 -11.684 1.00 45.75 81 LYS A O 1
ATOM 659 N N . VAL A 1 82 ? 1.433 -6.409 -10.911 1.00 37.31 82 VAL A N 1
ATOM 660 C CA . VAL A 1 82 ? 0.627 -7.328 -10.088 1.00 37.31 82 VAL A CA 1
ATOM 661 C C . VAL A 1 82 ? 0.050 -6.589 -8.872 1.00 37.31 82 VAL A C 1
ATOM 663 O O . VAL A 1 82 ? -1.142 -6.666 -8.618 1.00 37.31 82 VAL A O 1
ATOM 666 N N . VAL A 1 83 ? 0.849 -5.765 -8.188 1.00 41.50 83 VAL A N 1
ATOM 667 C CA . VAL A 1 83 ? 0.385 -4.885 -7.097 1.00 41.50 83 VAL A CA 1
ATOM 668 C C . VAL A 1 83 ? -0.680 -3.882 -7.566 1.00 41.50 83 VAL A C 1
ATOM 670 O O . VAL A 1 83 ? -1.585 -3.572 -6.802 1.00 41.50 83 VAL A O 1
ATOM 673 N N . PHE A 1 84 ? -0.600 -3.395 -8.808 1.00 43.88 84 PHE A N 1
ATOM 674 C CA . PHE A 1 84 ? -1.565 -2.445 -9.373 1.00 43.88 84 PHE A CA 1
ATOM 675 C C . PHE A 1 84 ? -2.772 -3.113 -10.063 1.00 43.88 84 PHE A C 1
ATOM 677 O O . PHE A 1 84 ? -3.869 -2.571 -9.984 1.00 43.88 84 PHE A O 1
ATOM 684 N N . ASP A 1 85 ? -2.600 -4.275 -10.704 1.00 42.00 85 ASP A N 1
ATOM 685 C CA . ASP A 1 85 ? -3.604 -4.884 -11.597 1.00 42.00 85 ASP A CA 1
ATOM 686 C C . ASP A 1 85 ? -4.289 -6.136 -11.015 1.00 42.00 85 ASP A C 1
ATOM 688 O O . ASP A 1 85 ? -5.324 -6.547 -11.539 1.00 42.00 85 ASP A O 1
ATOM 692 N N . SER A 1 86 ? -3.758 -6.786 -9.970 1.00 39.03 86 SER A N 1
ATOM 693 C CA . SER A 1 86 ? -4.338 -8.028 -9.437 1.00 39.03 86 SER A CA 1
ATOM 694 C C . SER A 1 86 ? -4.701 -7.916 -7.961 1.00 39.03 86 SER A C 1
ATOM 696 O O . SER A 1 86 ? -3.933 -8.341 -7.113 1.00 39.03 86 SER A O 1
ATOM 698 N N . ALA A 1 87 ? -5.882 -7.369 -7.672 1.00 38.69 87 ALA A N 1
ATOM 699 C CA . ALA A 1 87 ? -6.803 -7.795 -6.604 1.00 38.69 87 ALA A CA 1
ATOM 700 C C . ALA A 1 87 ? -6.333 -7.952 -5.126 1.00 38.69 87 ALA A C 1
ATOM 702 O O . ALA A 1 87 ? -7.188 -8.174 -4.278 1.00 38.69 87 ALA A O 1
ATOM 703 N N . GLU A 1 88 ? -5.056 -7.799 -4.764 1.00 43.47 88 GLU A N 1
ATOM 704 C CA . GLU A 1 88 ? -4.526 -8.008 -3.399 1.00 43.47 88 GLU A CA 1
ATOM 705 C C . GLU A 1 88 ? -4.129 -6.703 -2.683 1.00 43.47 88 GLU A C 1
ATOM 707 O O . GLU A 1 88 ? -3.576 -6.737 -1.586 1.00 43.47 88 GLU A O 1
ATOM 712 N N . PHE A 1 89 ? -4.433 -5.535 -3.259 1.00 44.12 89 PHE A N 1
ATOM 713 C CA . PHE A 1 89 ? -4.115 -4.233 -2.657 1.00 44.12 89 PHE A CA 1
ATOM 714 C C . PHE A 1 89 ? -5.332 -3.378 -2.304 1.00 44.12 89 PHE A C 1
ATOM 716 O O . PHE A 1 89 ? -5.205 -2.161 -2.189 1.00 44.12 89 PHE A O 1
ATOM 723 N N . ASP A 1 90 ? -6.483 -3.983 -2.001 1.00 60.38 90 ASP A N 1
ATOM 724 C CA . ASP A 1 90 ? -7.476 -3.272 -1.185 1.00 60.38 90 ASP A CA 1
ATOM 725 C C . ASP A 1 90 ? -7.107 -3.335 0.307 1.00 60.38 90 ASP A C 1
ATOM 727 O O . ASP A 1 90 ? -7.940 -3.552 1.177 1.00 60.38 90 ASP A O 1
ATOM 731 N N . MET A 1 91 ? -5.819 -3.171 0.634 1.00 65.25 91 MET A N 1
ATOM 732 C CA . MET A 1 91 ? -5.349 -3.090 2.019 1.00 65.25 91 MET A CA 1
ATOM 733 C C . MET A 1 91 ? -6.051 -1.940 2.746 1.00 65.25 91 MET A C 1
ATOM 735 O O . MET A 1 91 ? -6.413 -2.071 3.910 1.00 65.25 91 MET A O 1
ATOM 739 N N . LEU A 1 92 ? -6.309 -0.832 2.043 1.00 68.31 92 LEU A N 1
ATOM 740 C CA . LEU A 1 92 ? -7.087 0.279 2.575 1.00 68.31 92 LEU A CA 1
ATOM 741 C C . LEU A 1 92 ? -8.545 -0.123 2.846 1.00 68.31 92 LEU A C 1
ATOM 743 O O . LEU A 1 92 ? -9.075 0.233 3.895 1.00 68.31 92 LEU A O 1
ATOM 747 N N . GLY A 1 93 ? -9.198 -0.857 1.945 1.00 70.25 93 GLY A N 1
ATOM 748 C CA . GLY A 1 93 ? -10.550 -1.374 2.156 1.00 70.25 93 GLY A CA 1
ATOM 749 C C . GLY A 1 93 ? -10.617 -2.419 3.260 1.00 70.25 93 GLY A C 1
ATOM 750 O O . GLY A 1 93 ? -11.508 -2.335 4.097 1.00 70.25 93 GLY A O 1
ATOM 751 N N . HIS A 1 94 ? -9.633 -3.311 3.369 1.00 76.88 94 HIS A N 1
ATOM 752 C CA . HIS A 1 94 ? -9.520 -4.252 4.482 1.00 76.88 94 HIS A CA 1
ATOM 753 C C . HIS A 1 94 ? -9.312 -3.541 5.820 1.00 76.88 94 HIS A C 1
ATOM 755 O O . HIS A 1 94 ? -9.984 -3.871 6.792 1.00 76.88 94 HIS A O 1
ATOM 761 N N . LEU A 1 95 ? -8.447 -2.523 5.883 1.00 79.06 95 LEU A N 1
ATOM 762 C CA . LEU A 1 95 ? -8.275 -1.711 7.090 1.00 79.06 95 LEU A CA 1
ATOM 763 C C . LEU A 1 95 ? -9.560 -0.950 7.442 1.00 79.06 95 LEU A C 1
ATOM 765 O O . LEU A 1 95 ? -9.929 -0.879 8.613 1.00 79.06 95 LEU A O 1
ATOM 769 N N . LYS A 1 96 ? -10.281 -0.418 6.445 1.00 79.94 96 LYS A N 1
ATOM 770 C CA . LYS A 1 96 ? -11.592 0.223 6.646 1.00 79.94 96 LYS A CA 1
ATOM 771 C C . LYS A 1 96 ? -12.639 -0.767 7.153 1.00 79.94 96 LYS A C 1
ATOM 773 O O . LYS A 1 96 ? -13.399 -0.431 8.057 1.00 79.94 96 LYS A O 1
ATOM 778 N N . GLU A 1 97 ? -12.663 -1.980 6.613 1.00 85.69 97 GLU A N 1
ATOM 779 C CA . GLU A 1 97 ? -13.553 -3.049 7.059 1.00 85.69 97 GLU A CA 1
ATOM 780 C C . GLU A 1 97 ? -13.223 -3.483 8.493 1.00 85.69 97 GLU A C 1
ATOM 782 O O . GLU A 1 97 ? -14.125 -3.613 9.320 1.00 85.69 97 GLU A O 1
ATOM 787 N N . MET A 1 98 ? -11.939 -3.642 8.822 1.00 83.50 98 MET A N 1
ATOM 788 C CA . MET A 1 98 ? -11.484 -3.929 10.183 1.00 83.50 98 MET A CA 1
ATOM 789 C C . MET A 1 98 ? -11.883 -2.816 11.154 1.00 83.50 98 MET A C 1
ATOM 791 O O . MET A 1 98 ? -12.461 -3.107 12.198 1.00 83.50 98 MET A O 1
ATOM 795 N N . ALA A 1 99 ? -11.662 -1.548 10.798 1.00 84.69 99 ALA A N 1
ATOM 796 C CA . ALA A 1 99 ? -12.075 -0.412 11.620 1.00 84.69 99 ALA A CA 1
ATOM 797 C C . ALA A 1 99 ? -13.598 -0.394 11.842 1.00 84.69 99 ALA A C 1
ATOM 799 O O . ALA A 1 99 ? -14.051 -0.196 12.969 1.00 84.69 99 ALA A O 1
ATOM 800 N N . ALA A 1 100 ? -14.389 -0.663 10.798 1.00 85.69 100 ALA A N 1
ATOM 801 C CA . ALA A 1 100 ? -15.845 -0.739 10.895 1.00 85.69 100 ALA A CA 1
ATOM 802 C C . ALA A 1 100 ? -16.310 -1.883 11.812 1.00 85.69 100 ALA A C 1
ATOM 804 O O . ALA A 1 100 ? -17.185 -1.678 12.651 1.00 85.69 100 ALA A O 1
ATOM 805 N N . ARG A 1 101 ? -15.697 -3.069 11.701 1.00 84.81 101 ARG A N 1
ATOM 806 C CA . ARG A 1 101 ? -15.997 -4.223 12.565 1.00 84.81 101 ARG A CA 1
ATOM 807 C C . ARG A 1 101 ? -15.641 -3.945 14.024 1.00 84.81 101 ARG A C 1
ATOM 809 O O . ARG A 1 101 ? -16.453 -4.217 14.902 1.00 84.81 101 ARG A O 1
ATOM 816 N N . THR A 1 102 ? -14.474 -3.363 14.294 1.00 84.19 102 THR A N 1
ATOM 817 C CA . THR A 1 102 ? -14.056 -3.037 15.666 1.00 84.19 102 THR A CA 1
ATOM 818 C C . THR A 1 102 ? -14.941 -1.952 16.280 1.00 84.19 102 THR A C 1
ATOM 820 O O . THR A 1 102 ? -15.342 -2.080 17.434 1.00 84.19 102 THR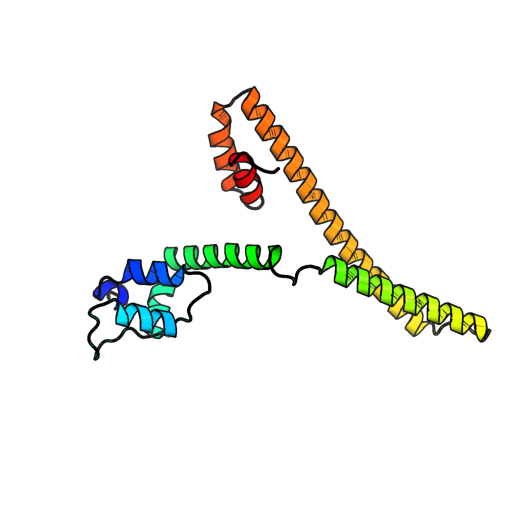 A O 1
ATOM 823 N N . ALA A 1 103 ? -15.314 -0.922 15.512 1.00 87.56 103 ALA A N 1
ATOM 824 C CA . ALA A 1 103 ? -16.262 0.099 15.961 1.00 87.56 103 ALA A CA 1
ATOM 825 C C . ALA A 1 103 ? -17.647 -0.497 16.259 1.00 87.56 103 ALA A C 1
ATOM 827 O O . ALA A 1 103 ? -18.242 -0.183 17.286 1.00 87.56 103 ALA A O 1
ATOM 828 N N . PHE A 1 104 ? -18.129 -1.406 15.407 1.00 91.12 104 PHE A N 1
ATOM 829 C CA . PHE A 1 104 ? -19.373 -2.134 15.648 1.00 91.12 104 PHE A CA 1
ATOM 830 C C . PHE A 1 104 ? -19.317 -2.934 16.956 1.00 91.12 104 PHE A C 1
ATOM 832 O O . PHE A 1 104 ? -20.219 -2.812 17.773 1.00 91.12 104 PHE A O 1
ATOM 839 N N . MET A 1 105 ? -18.237 -3.683 17.202 1.00 88.62 105 MET A N 1
ATOM 840 C CA . MET A 1 105 ? -18.074 -4.452 18.443 1.00 88.62 105 MET A CA 1
ATOM 841 C C . MET A 1 105 ? -18.078 -3.566 19.695 1.00 88.62 105 MET A C 1
ATOM 843 O O . MET A 1 105 ? -18.661 -3.952 20.704 1.00 88.62 105 MET A O 1
ATOM 847 N N . ILE A 1 106 ? -17.447 -2.388 19.632 1.00 90.00 106 ILE A N 1
ATOM 848 C CA . ILE A 1 106 ? -17.460 -1.409 20.729 1.00 90.00 106 ILE A CA 1
ATOM 849 C C . ILE A 1 106 ? -18.889 -0.927 20.990 1.00 90.00 106 ILE A C 1
ATOM 851 O O . ILE A 1 106 ? -19.347 -1.009 22.126 1.00 90.00 106 ILE A O 1
ATOM 855 N N . ASN A 1 107 ? -19.609 -0.510 19.945 1.00 90.12 107 ASN A N 1
ATOM 856 C CA . ASN A 1 107 ? -20.989 -0.040 20.074 1.00 90.12 107 ASN A CA 1
ATOM 857 C C . ASN A 1 107 ? -21.905 -1.136 20.635 1.00 90.12 107 ASN A C 1
ATOM 859 O O . ASN A 1 107 ? -22.674 -0.881 21.551 1.00 90.12 107 ASN A O 1
ATOM 863 N N . THR A 1 108 ? -21.780 -2.376 20.152 1.00 91.50 108 THR A N 1
ATOM 864 C CA . THR A 1 108 ? -22.555 -3.508 20.679 1.00 91.50 108 THR A CA 1
ATOM 865 C C . THR A 1 108 ? -22.228 -3.788 22.146 1.00 91.50 108 THR A C 1
ATOM 867 O O . THR A 1 108 ? -23.133 -4.066 22.924 1.00 91.50 108 THR A O 1
ATOM 870 N N . MET A 1 109 ? -20.958 -3.692 22.559 1.00 89.88 109 MET A N 1
ATOM 871 C CA . MET A 1 109 ? -20.591 -3.828 23.975 1.00 89.88 109 MET A CA 1
ATOM 872 C C . MET A 1 109 ? -21.211 -2.729 24.846 1.00 89.88 109 MET A C 1
ATOM 874 O O . MET A 1 109 ? -21.594 -3.005 25.981 1.00 89.88 109 MET A O 1
ATOM 878 N N . GLU A 1 110 ? -21.295 -1.500 24.338 1.00 91.25 110 GLU A N 1
ATOM 879 C CA . GLU A 1 110 ? -21.941 -0.383 25.032 1.00 91.2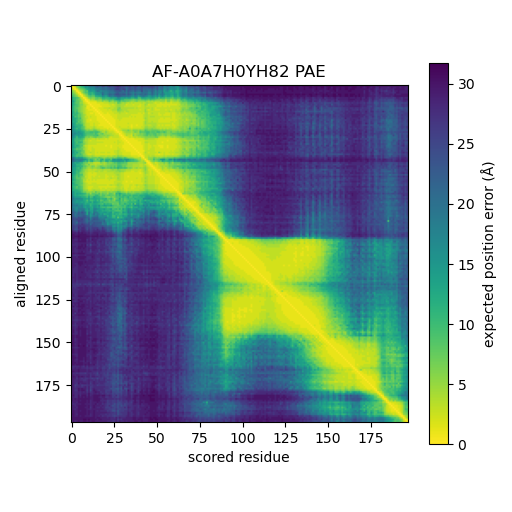5 110 GLU A CA 1
ATOM 880 C C . GLU A 1 110 ? -23.457 -0.569 25.122 1.00 91.25 110 GLU A C 1
ATOM 882 O O . GLU A 1 110 ? -24.015 -0.403 26.204 1.00 91.25 110 GLU A O 1
ATOM 887 N N . GLU A 1 111 ? -24.107 -0.963 24.025 1.00 94.00 111 GLU A N 1
ATOM 888 C CA . GLU A 1 111 ? -25.547 -1.239 23.970 1.00 94.00 111 GLU A CA 1
ATOM 889 C C . GLU A 1 111 ? -25.937 -2.374 24.921 1.00 94.00 111 GLU A C 1
ATOM 891 O O . GLU A 1 111 ? -26.840 -2.208 25.736 1.00 94.00 111 GLU A O 1
ATOM 896 N N . MET A 1 112 ? -25.209 -3.495 24.899 1.00 91.56 112 MET A N 1
ATOM 897 C CA . MET A 1 112 ? -25.470 -4.619 25.804 1.00 91.56 112 MET A CA 1
ATOM 898 C C . MET A 1 112 ? -25.311 -4.223 27.273 1.00 91.56 112 MET A C 1
ATOM 900 O O . MET A 1 112 ? -26.156 -4.552 28.101 1.00 91.56 112 MET A O 1
ATOM 904 N N . ALA A 1 113 ? -24.243 -3.495 27.606 1.00 91.44 113 ALA A N 1
ATOM 905 C CA . ALA A 1 113 ? -24.034 -3.030 28.972 1.00 91.44 113 ALA A CA 1
ATOM 906 C C . ALA A 1 113 ? -25.140 -2.058 29.408 1.00 91.44 113 ALA A C 1
ATOM 908 O O . ALA A 1 113 ? -25.630 -2.142 30.532 1.00 91.44 113 ALA A O 1
ATOM 909 N N . PHE A 1 114 ? -25.573 -1.171 28.510 1.00 93.50 114 PHE A N 1
ATOM 910 C CA . PHE A 1 114 ? -26.672 -0.248 28.764 1.00 93.50 114 PHE A CA 1
ATOM 911 C C . PHE A 1 114 ? -27.992 -0.984 29.033 1.00 93.50 114 PHE A C 1
ATOM 913 O O . PHE A 1 114 ? -28.642 -0.704 30.042 1.00 93.50 114 PHE A O 1
ATOM 920 N N . ASP A 1 115 ? -28.349 -1.954 28.189 1.00 95.50 115 ASP A N 1
ATOM 921 C CA . ASP A 1 115 ? -29.576 -2.751 28.317 1.00 95.50 115 ASP A CA 1
ATOM 922 C C . ASP A 1 115 ? -29.594 -3.593 29.601 1.00 95.50 115 ASP A C 1
ATOM 924 O O . ASP A 1 115 ? -30.632 -3.752 30.246 1.00 95.50 115 ASP A O 1
ATOM 928 N N . GLU A 1 116 ? -28.433 -4.102 30.012 1.00 94.94 116 GLU A N 1
ATOM 929 C CA . GLU A 1 116 ? -28.270 -4.873 31.245 1.00 94.94 116 GLU A CA 1
ATOM 930 C C . GLU A 1 116 ? -28.135 -3.990 32.500 1.00 94.94 116 GLU A C 1
ATOM 932 O O . GLU A 1 116 ? -28.109 -4.504 33.621 1.00 94.94 116 GLU A O 1
ATOM 937 N N . GLY A 1 117 ? -28.041 -2.663 32.345 1.00 94.25 117 GLY A N 1
ATOM 938 C CA . GLY A 1 117 ? -27.767 -1.735 33.446 1.00 94.25 117 GLY A CA 1
ATOM 939 C C . GLY A 1 117 ? -26.383 -1.937 34.075 1.00 94.25 117 GLY A C 1
ATOM 940 O O . GLY A 1 117 ? -26.180 -1.635 35.255 1.00 94.25 117 GLY A O 1
ATOM 941 N N . THR A 1 118 ? -25.438 -2.478 33.307 1.00 93.81 118 THR A N 1
ATOM 942 C CA . THR A 1 118 ? -24.057 -2.742 33.709 1.00 93.81 118 THR A CA 1
ATOM 943 C C . THR A 1 118 ? -23.085 -1.795 32.998 1.00 93.81 118 THR A C 1
ATOM 945 O O . THR A 1 118 ? -23.466 -0.916 32.228 1.00 93.81 118 THR A O 1
ATOM 948 N N . ILE A 1 119 ? -21.795 -1.923 33.310 1.00 89.88 119 ILE A N 1
ATOM 949 C CA . ILE A 1 119 ? -20.722 -1.243 32.580 1.00 89.88 119 ILE A CA 1
ATOM 950 C C . ILE A 1 119 ? -20.016 -2.252 31.665 1.00 89.88 119 ILE A C 1
ATOM 952 O O . ILE A 1 119 ? -19.834 -3.400 32.085 1.00 89.88 119 ILE A O 1
ATOM 956 N N . PRO A 1 120 ? -19.570 -1.848 30.459 1.00 88.50 120 PRO A N 1
ATOM 957 C CA . PRO A 1 120 ? -18.808 -2.730 29.580 1.00 88.50 120 PRO A CA 1
ATOM 958 C C . PRO A 1 120 ? -17.548 -3.249 30.276 1.00 88.50 120 PRO A C 1
ATOM 960 O O . PRO A 1 120 ? -16.923 -2.509 31.042 1.00 88.50 120 PRO A O 1
ATOM 963 N N . ASP A 1 121 ? -17.135 -4.488 29.975 1.00 88.62 121 ASP A N 1
ATOM 964 C CA . ASP A 1 121 ? -15.878 -5.039 30.497 1.00 88.62 121 ASP A CA 1
ATOM 965 C C . ASP A 1 121 ? -14.710 -4.081 30.188 1.00 88.62 121 ASP A C 1
ATOM 967 O O . ASP A 1 121 ? -14.344 -3.916 29.016 1.00 88.62 121 ASP A O 1
ATOM 971 N N . PRO A 1 122 ? -14.073 -3.471 31.209 1.00 90.88 122 PRO A N 1
ATOM 972 C CA . PRO A 1 122 ? -13.058 -2.450 30.985 1.00 90.88 122 PRO A CA 1
ATOM 973 C C . PRO A 1 122 ? -11.839 -2.966 30.217 1.00 90.88 122 PRO A C 1
ATOM 975 O O . PRO A 1 122 ? -11.179 -2.197 29.514 1.00 90.88 122 PRO A O 1
ATOM 978 N N . LYS A 1 123 ? -11.505 -4.258 30.351 1.00 91.62 123 LYS A N 1
ATOM 979 C CA . LYS A 1 123 ? -10.350 -4.852 29.662 1.00 91.62 123 LYS A CA 1
ATOM 980 C C . LYS A 1 123 ? -10.636 -5.055 28.177 1.00 91.62 123 LYS A C 1
ATOM 982 O O . LYS A 1 123 ? -9.844 -4.589 27.357 1.00 91.62 123 LYS A O 1
ATOM 987 N N . GLY A 1 124 ? -11.749 -5.703 27.841 1.00 87.50 124 GLY A N 1
ATOM 988 C CA . GLY A 1 124 ? -12.191 -5.914 26.463 1.00 87.50 124 GLY A CA 1
ATOM 989 C C . GLY A 1 124 ? -12.445 -4.600 25.732 1.00 87.50 124 GLY A C 1
ATOM 990 O O . GLY A 1 124 ? -11.926 -4.396 24.635 1.00 87.50 124 GLY A O 1
ATOM 991 N N . TYR A 1 125 ? -13.126 -3.658 26.388 1.00 89.81 125 TYR A N 1
ATOM 992 C CA . TYR A 1 125 ? -13.403 -2.338 25.827 1.00 89.81 125 TYR A CA 1
ATOM 993 C C . TYR A 1 125 ? -12.114 -1.576 25.492 1.00 89.81 125 TYR A C 1
ATOM 995 O O . TYR A 1 125 ? -11.956 -1.036 24.394 1.00 89.81 125 TYR A O 1
ATOM 1003 N N . LYS A 1 126 ? -11.143 -1.578 26.417 1.00 92.69 126 LYS A N 1
ATOM 1004 C CA . LYS A 1 126 ? -9.836 -0.947 26.198 1.00 92.69 126 LYS A CA 1
ATOM 1005 C C . LYS A 1 126 ? -9.065 -1.615 25.059 1.00 92.69 126 LYS A C 1
ATOM 1007 O O . LYS A 1 126 ? -8.455 -0.903 24.269 1.00 92.69 126 LYS A O 1
ATOM 1012 N N . ALA A 1 127 ? -9.084 -2.945 24.970 1.00 92.31 127 ALA A N 1
ATOM 1013 C CA . ALA A 1 127 ? -8.397 -3.680 23.910 1.00 92.31 127 ALA A CA 1
ATOM 1014 C C . ALA A 1 127 ? -8.960 -3.331 22.523 1.00 92.31 127 ALA A C 1
ATOM 1016 O O . ALA A 1 127 ? -8.195 -2.942 21.643 1.00 92.31 127 ALA A O 1
ATOM 1017 N N . LEU A 1 128 ? -10.286 -3.370 22.356 1.00 87.31 128 LEU A N 1
ATOM 1018 C CA . LEU A 1 128 ? -10.940 -3.008 21.094 1.00 87.31 128 LEU A CA 1
ATOM 1019 C C . LEU A 1 128 ? -10.715 -1.537 20.732 1.00 87.31 128 LEU A C 1
ATOM 1021 O O . LEU A 1 128 ? -10.395 -1.219 19.590 1.00 87.31 128 LEU A O 1
ATOM 1025 N N . SER A 1 129 ? -10.803 -0.637 21.713 1.00 88.44 129 SER A N 1
ATOM 1026 C CA . SER A 1 129 ? -10.525 0.790 21.501 1.00 88.44 129 SER A CA 1
ATOM 1027 C C . SER A 1 129 ? -9.077 1.049 21.072 1.00 88.44 129 SER A C 1
ATOM 1029 O O . SER A 1 129 ? -8.813 1.938 20.260 1.00 88.44 129 SER A O 1
ATOM 1031 N N . SER A 1 130 ? -8.119 0.294 21.621 1.00 92.94 130 SER A N 1
ATOM 1032 C CA . SER A 1 130 ? -6.710 0.365 21.226 1.00 92.94 130 SER A CA 1
ATOM 1033 C C . SER A 1 130 ? -6.487 -0.162 19.810 1.00 92.94 130 SER A C 1
ATOM 1035 O O . SER A 1 130 ? -5.787 0.497 19.044 1.00 92.94 130 SER A O 1
ATOM 1037 N N . GLU A 1 131 ? -7.111 -1.284 19.454 1.00 86.69 131 GLU A N 1
ATOM 1038 C CA . GLU A 1 131 ? -7.032 -1.862 18.109 1.00 86.69 131 GLU A CA 1
ATOM 1039 C C . GLU A 1 131 ? -7.607 -0.899 17.065 1.00 86.69 131 GLU A C 1
ATOM 1041 O O . GLU A 1 131 ? -6.925 -0.548 16.105 1.00 86.69 131 GLU A O 1
ATOM 1046 N N . LEU A 1 132 ? -8.807 -0.357 17.314 1.00 89.62 132 LEU A N 1
ATOM 1047 C CA . LEU A 1 132 ? -9.444 0.629 16.438 1.00 89.62 132 LEU A CA 1
ATOM 1048 C C . LEU A 1 132 ? -8.542 1.848 16.209 1.00 89.62 132 LEU A C 1
ATOM 1050 O O . LEU A 1 132 ? -8.407 2.325 15.083 1.00 89.62 132 LEU A O 1
ATOM 1054 N N . ARG A 1 133 ? -7.895 2.347 17.267 1.00 93.19 133 ARG A N 1
ATOM 1055 C CA . ARG A 1 133 ? -6.985 3.494 17.170 1.00 93.19 133 ARG A CA 1
ATOM 1056 C C . ARG A 1 133 ? -5.773 3.193 16.291 1.00 93.19 133 ARG A C 1
ATOM 1058 O O . ARG A 1 133 ? -5.389 4.047 15.494 1.00 93.19 133 ARG A O 1
ATOM 1065 N N . GLU A 1 134 ? -5.167 2.020 16.438 1.00 91.50 134 GLU A N 1
ATOM 1066 C CA . GLU A 1 134 ? -3.997 1.647 15.641 1.00 91.50 134 GLU A CA 1
ATOM 1067 C C . GLU A 1 134 ? -4.377 1.417 14.173 1.00 91.50 134 GLU A C 1
ATOM 1069 O O . GLU A 1 134 ? -3.699 1.928 13.281 1.00 91.50 134 GLU A O 1
ATOM 1074 N N . THR A 1 135 ? -5.515 0.764 13.906 1.00 83.19 135 THR A N 1
ATOM 1075 C CA . THR A 1 135 ? -6.042 0.600 12.542 1.00 83.19 135 THR A CA 1
ATOM 1076 C C . THR A 1 135 ? -6.300 1.956 11.873 1.00 83.19 135 THR A C 1
ATOM 1078 O O . THR A 1 135 ? -5.883 2.179 10.737 1.00 83.19 135 THR A O 1
ATOM 1081 N N . LEU A 1 136 ? -6.924 2.908 12.578 1.00 87.06 136 LEU A N 1
ATOM 1082 C CA . LEU A 1 136 ? -7.166 4.259 12.051 1.00 87.06 136 LEU A CA 1
ATOM 1083 C C . LEU A 1 136 ? -5.865 5.023 11.769 1.00 87.06 136 LEU A C 1
ATOM 1085 O O . LEU A 1 136 ? -5.773 5.730 10.768 1.00 87.06 136 LEU A O 1
ATOM 1089 N N . LYS A 1 137 ? -4.840 4.852 12.608 1.00 87.62 137 LYS A N 1
ATOM 1090 C CA . LYS A 1 137 ? -3.521 5.466 12.406 1.00 87.62 137 LYS A CA 1
ATOM 1091 C C . LYS A 1 137 ? -2.812 4.919 11.164 1.00 87.62 137 LYS A C 1
ATOM 1093 O O . LYS A 1 137 ? -2.169 5.679 10.442 1.00 87.62 137 LYS A O 1
ATOM 1098 N N . GLN A 1 138 ? -2.945 3.622 10.893 1.00 80.12 138 GLN A N 1
ATOM 1099 C CA . GLN A 1 138 ? -2.424 3.007 9.669 1.00 80.12 138 GLN A CA 1
ATOM 1100 C C . GLN A 1 138 ? -3.139 3.553 8.425 1.00 80.12 138 GLN A C 1
ATOM 1102 O O . GLN A 1 138 ? -2.479 3.924 7.455 1.00 80.12 138 GLN A O 1
ATOM 1107 N N . ILE A 1 139 ? -4.469 3.691 8.481 1.00 77.19 139 ILE A N 1
ATOM 1108 C CA . ILE A 1 139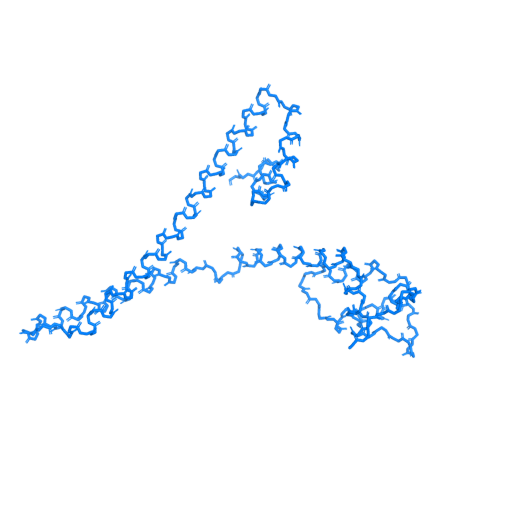 ? -5.271 4.322 7.418 1.00 77.19 139 ILE A CA 1
ATOM 1109 C C . ILE A 1 139 ? -4.820 5.770 7.171 1.00 77.19 139 ILE A C 1
ATOM 1111 O O . ILE A 1 139 ? -4.636 6.172 6.023 1.00 77.19 139 ILE A O 1
ATOM 1115 N N . GLU A 1 140 ? -4.610 6.553 8.232 1.00 76.06 140 GLU A N 1
ATOM 1116 C CA . GLU A 1 140 ? -4.132 7.937 8.130 1.00 76.06 140 GLU A CA 1
ATOM 1117 C C . GLU A 1 140 ? -2.741 8.019 7.482 1.00 76.06 140 GLU A C 1
ATOM 1119 O O . GLU A 1 140 ? -2.512 8.877 6.629 1.00 76.06 140 GLU A O 1
ATOM 1124 N N . GLY A 1 141 ? -1.821 7.120 7.851 1.00 70.50 141 GLY A N 1
ATOM 1125 C CA . GLY A 1 141 ? -0.488 7.041 7.249 1.00 70.50 141 GLY A CA 1
ATOM 1126 C C . GLY A 1 141 ? -0.548 6.804 5.741 1.00 70.50 141 GLY A C 1
ATOM 1127 O O . GLY A 1 141 ? 0.064 7.549 4.979 1.00 70.50 141 GLY A O 1
ATOM 1128 N N . ILE A 1 142 ? -1.373 5.846 5.312 1.00 69.94 142 ILE A N 1
ATOM 1129 C CA . ILE A 1 142 ? -1.590 5.549 3.890 1.00 69.94 142 ILE A CA 1
ATOM 1130 C C . ILE A 1 142 ? -2.169 6.770 3.159 1.00 69.94 142 ILE A C 1
ATOM 1132 O O . ILE A 1 142 ? -1.700 7.122 2.079 1.00 69.94 142 ILE A O 1
ATOM 1136 N N . HIS A 1 143 ? -3.157 7.458 3.743 1.00 66.00 143 HIS A N 1
ATOM 1137 C CA . HIS A 1 143 ? -3.734 8.659 3.132 1.00 66.00 143 HIS A CA 1
ATOM 1138 C C . HIS A 1 143 ? -2.722 9.801 2.975 1.00 66.00 143 HIS A C 1
ATOM 1140 O O . HIS A 1 143 ? -2.740 10.475 1.946 1.00 66.00 143 HIS A O 1
ATOM 1146 N N . LYS A 1 144 ? -1.830 10.005 3.952 1.00 66.38 144 LYS A N 1
ATOM 1147 C CA . LYS A 1 144 ? -0.757 11.009 3.857 1.00 66.38 144 LYS A CA 1
ATOM 1148 C C . LYS A 1 144 ? 0.227 10.683 2.742 1.00 66.38 144 LYS A C 1
ATOM 1150 O O . LYS A 1 144 ? 0.527 11.555 1.939 1.00 66.38 144 LYS A O 1
ATOM 1155 N N . GLU A 1 145 ? 0.667 9.431 2.646 1.00 62.84 145 GLU A N 1
ATOM 1156 C CA . GLU A 1 145 ? 1.589 9.003 1.588 1.00 62.84 145 GLU A CA 1
ATOM 1157 C C . GLU A 1 145 ? 0.982 9.169 0.188 1.00 62.84 145 GLU A C 1
ATOM 1159 O O . GLU A 1 145 ? 1.657 9.637 -0.730 1.00 62.84 145 GLU A O 1
ATOM 1164 N N . ILE A 1 146 ? -0.304 8.834 0.022 1.00 61.75 146 ILE A N 1
ATOM 1165 C CA . ILE A 1 146 ? -1.026 9.047 -1.241 1.00 61.75 146 ILE A CA 1
ATOM 1166 C C . ILE A 1 146 ? -1.088 10.541 -1.577 1.00 61.75 146 ILE A C 1
ATOM 1168 O O . ILE A 1 146 ? -0.748 10.931 -2.693 1.00 61.75 146 ILE A O 1
ATOM 1172 N N . TYR A 1 147 ? -1.481 11.375 -0.613 1.00 52.81 147 TYR A N 1
ATOM 1173 C CA . TYR A 1 147 ? -1.611 12.818 -0.803 1.00 52.81 147 TYR A CA 1
ATOM 1174 C C . TYR A 1 147 ? -0.269 13.491 -1.134 1.00 52.81 147 TYR A C 1
ATOM 1176 O O . TYR A 1 147 ? -0.185 14.295 -2.062 1.00 52.81 147 TYR A O 1
ATOM 1184 N N . ASP A 1 148 ? 0.807 13.113 -0.443 1.00 52.72 148 ASP A N 1
ATOM 1185 C CA . ASP A 1 148 ? 2.153 13.616 -0.724 1.00 52.72 148 ASP A CA 1
ATOM 1186 C C . ASP A 1 148 ? 2.607 13.228 -2.141 1.00 52.72 148 ASP A C 1
ATOM 1188 O O . ASP A 1 148 ? 3.202 14.041 -2.856 1.00 52.72 148 ASP A O 1
ATOM 1192 N N . MET A 1 149 ? 2.278 12.013 -2.600 1.00 57.78 149 MET A N 1
ATOM 1193 C CA . MET A 1 149 ? 2.550 11.601 -3.979 1.00 57.78 149 MET A CA 1
ATOM 1194 C C . MET A 1 149 ? 1.743 12.397 -5.012 1.00 57.78 149 MET A C 1
ATOM 1196 O O . MET A 1 149 ? 2.283 12.729 -6.073 1.00 57.78 149 MET A O 1
ATOM 1200 N N . GLU A 1 150 ? 0.484 12.734 -4.724 1.00 58.22 150 GLU A N 1
ATOM 1201 C CA . GLU A 1 150 ? -0.341 13.579 -5.595 1.00 58.22 150 GLU A CA 1
ATOM 1202 C C . GLU A 1 150 ? 0.219 14.999 -5.705 1.00 58.22 150 GLU A C 1
ATOM 1204 O O . GLU A 1 150 ? 0.412 15.487 -6.820 1.00 58.22 150 GLU A O 1
ATOM 1209 N N . ILE A 1 151 ? 0.600 15.621 -4.586 1.00 60.91 151 ILE A N 1
ATOM 1210 C CA . ILE A 1 151 ? 1.235 16.948 -4.589 1.00 60.91 151 ILE A CA 1
ATOM 1211 C C . ILE A 1 151 ? 2.523 16.932 -5.413 1.00 60.91 151 ILE A C 1
ATOM 1213 O O . ILE A 1 151 ? 2.758 17.808 -6.249 1.00 60.91 151 ILE A O 1
ATOM 1217 N N . VAL A 1 152 ? 3.378 15.929 -5.198 1.00 60.50 152 VAL A N 1
ATOM 1218 C CA . VAL A 1 152 ? 4.639 15.794 -5.939 1.00 60.50 152 VAL A CA 1
ATOM 1219 C C . VAL A 1 152 ? 4.371 15.636 -7.435 1.00 60.50 152 VAL A C 1
ATOM 1221 O O . VAL A 1 152 ? 5.093 16.209 -8.256 1.00 60.50 152 VAL A O 1
ATOM 1224 N N . ARG A 1 153 ? 3.326 14.895 -7.810 1.00 62.75 153 ARG A N 1
ATOM 1225 C CA . ARG A 1 153 ? 2.904 14.755 -9.204 1.00 62.75 153 ARG A CA 1
ATOM 1226 C C . ARG A 1 153 ? 2.450 16.092 -9.785 1.00 62.75 153 ARG A C 1
ATOM 1228 O O . ARG A 1 153 ? 2.942 16.454 -10.852 1.00 62.75 153 ARG A O 1
ATOM 1235 N N . GLU A 1 154 ? 1.559 16.816 -9.117 1.00 66.88 154 GLU A N 1
ATOM 1236 C CA . GLU A 1 154 ? 1.063 18.120 -9.578 1.00 66.88 154 GLU A CA 1
ATOM 1237 C C . GLU A 1 154 ? 2.193 19.133 -9.747 1.00 66.88 154 GLU A C 1
ATOM 1239 O O . GLU A 1 154 ? 2.310 19.775 -10.793 1.00 66.88 154 GLU A O 1
ATOM 1244 N N . PHE A 1 155 ? 3.098 19.198 -8.772 1.00 69.44 155 PHE A N 1
ATOM 1245 C CA . PHE A 1 155 ? 4.290 20.032 -8.855 1.00 69.44 155 PHE A CA 1
ATOM 1246 C C . PHE A 1 155 ? 5.147 19.680 -10.080 1.00 69.44 155 PHE A C 1
ATOM 1248 O O . PHE A 1 155 ? 5.552 20.561 -10.839 1.00 69.44 155 PHE A O 1
ATOM 1255 N N . LEU A 1 156 ? 5.402 18.388 -10.321 1.00 67.50 156 LEU A N 1
ATOM 1256 C CA . LEU A 1 156 ? 6.167 17.949 -11.490 1.00 67.50 156 LEU A CA 1
ATOM 1257 C C . LEU A 1 156 ? 5.451 18.258 -12.809 1.00 67.50 156 LEU A C 1
ATOM 1259 O O . LEU A 1 156 ? 6.125 18.585 -13.787 1.00 67.50 156 LEU A O 1
ATOM 1263 N N . MET A 1 157 ? 4.118 18.187 -12.852 1.00 70.62 157 MET A N 1
ATOM 1264 C CA . MET A 1 157 ? 3.346 18.603 -14.025 1.00 70.62 157 MET A CA 1
ATOM 1265 C C . MET A 1 157 ? 3.545 20.084 -14.326 1.00 70.62 157 MET A C 1
ATOM 1267 O O . MET A 1 157 ? 3.841 20.427 -15.471 1.00 70.62 157 MET A O 1
ATOM 1271 N N . GLU A 1 158 ? 3.438 20.944 -13.315 1.00 74.56 158 GLU A N 1
ATOM 1272 C CA . GLU A 1 158 ? 3.569 22.390 -13.494 1.00 74.56 158 GLU A CA 1
ATOM 1273 C C . GLU A 1 158 ? 4.996 22.785 -13.893 1.00 74.56 158 GLU A C 1
ATOM 1275 O O . GLU A 1 158 ? 5.190 23.600 -14.797 1.00 74.56 158 GLU A O 1
ATOM 1280 N N . VAL A 1 159 ? 6.012 22.138 -13.310 1.00 72.88 159 VAL A N 1
ATOM 1281 C CA . VAL A 1 159 ? 7.415 22.325 -13.714 1.00 72.88 159 VAL A CA 1
ATOM 1282 C C . VAL A 1 159 ? 7.625 21.900 -15.168 1.00 72.88 159 VAL A C 1
ATOM 1284 O O . VAL A 1 159 ? 8.244 22.632 -15.938 1.00 72.88 159 VAL A O 1
ATOM 1287 N N . VAL A 1 160 ? 7.100 20.742 -15.581 1.00 75.75 160 VAL A N 1
ATOM 1288 C CA . VAL A 1 160 ? 7.221 20.259 -16.968 1.00 75.75 160 VAL A CA 1
ATOM 1289 C C . VAL A 1 160 ? 6.494 21.182 -17.943 1.00 75.75 160 VAL A C 1
ATOM 1291 O O . VAL A 1 160 ? 7.031 21.464 -19.012 1.00 75.75 160 VAL A O 1
ATOM 1294 N N . LYS A 1 161 ? 5.297 21.657 -17.592 1.00 78.38 161 LYS A N 1
ATOM 1295 C CA . LYS A 1 161 ? 4.521 22.613 -18.388 1.00 78.38 161 LYS A CA 1
ATOM 1296 C C . LYS A 1 161 ? 5.283 23.929 -18.557 1.00 78.38 161 LYS A C 1
ATOM 1298 O O . LYS A 1 161 ? 5.547 24.332 -19.681 1.00 78.38 161 LYS A O 1
ATOM 1303 N N . THR A 1 162 ? 5.762 24.507 -17.458 1.00 81.06 162 THR A N 1
ATOM 1304 C CA . THR A 1 162 ? 6.562 25.739 -17.476 1.00 81.06 162 THR A CA 1
ATOM 1305 C C . THR A 1 162 ? 7.837 25.582 -18.307 1.00 81.06 162 THR A C 1
ATOM 1307 O O . THR A 1 162 ? 8.176 26.456 -19.100 1.00 81.06 162 THR A O 1
ATOM 1310 N N . LEU A 1 163 ? 8.543 24.453 -18.178 1.00 76.50 163 LEU A N 1
ATOM 1311 C CA . LEU A 1 163 ? 9.729 24.185 -18.994 1.00 76.50 163 LEU A CA 1
ATOM 1312 C C . LEU A 1 163 ? 9.381 24.054 -20.480 1.00 76.50 163 LEU A C 1
ATOM 1314 O O . LEU A 1 163 ? 10.152 24.520 -21.309 1.00 76.50 163 LEU A O 1
ATOM 1318 N N . LYS A 1 164 ? 8.234 23.463 -20.834 1.00 77.19 164 LYS A N 1
ATOM 1319 C CA . LYS A 1 164 ? 7.791 23.378 -22.236 1.00 77.19 164 LYS A CA 1
ATOM 1320 C C . LYS A 1 164 ? 7.479 24.755 -22.816 1.00 77.19 164 LYS A C 1
ATOM 1322 O O . LYS A 1 164 ? 7.738 24.963 -23.994 1.00 77.19 164 LYS A O 1
ATOM 1327 N N . ASP A 1 165 ? 6.956 25.663 -21.999 1.00 83.25 165 ASP A N 1
ATOM 1328 C CA . ASP A 1 165 ? 6.542 26.993 -22.446 1.00 83.25 165 ASP A CA 1
ATOM 1329 C C . ASP A 1 165 ? 7.720 27.978 -22.525 1.00 83.25 165 ASP A C 1
ATOM 1331 O O . ASP A 1 165 ? 7.765 28.817 -23.422 1.00 83.25 165 ASP A O 1
ATOM 1335 N N . VAL A 1 166 ? 8.685 27.881 -21.602 1.00 83.94 166 VAL A N 1
ATOM 1336 C CA . VAL A 1 166 ? 9.741 28.897 -21.427 1.00 83.94 166 VAL A CA 1
ATOM 1337 C C . VAL A 1 166 ? 11.123 28.430 -21.894 1.00 83.94 166 VAL A C 1
ATOM 1339 O O . VAL A 1 166 ? 11.902 29.247 -22.376 1.00 83.94 166 VAL A O 1
ATOM 1342 N N . SER A 1 167 ? 11.460 27.144 -21.748 1.00 83.69 167 SER A N 1
ATOM 1343 C CA . SER A 1 167 ? 12.785 26.607 -22.111 1.00 83.69 167 SER A CA 1
ATOM 1344 C C . SER A 1 167 ? 12.709 25.121 -22.514 1.00 83.69 167 SER A C 1
ATOM 1346 O O . SER A 1 167 ? 13.121 24.228 -21.756 1.00 83.69 167 SER A O 1
ATOM 1348 N N . PRO A 1 168 ? 12.163 24.822 -23.712 1.00 83.25 168 PRO A N 1
ATOM 1349 C CA . PRO A 1 168 ? 12.008 23.457 -24.220 1.00 83.25 168 PRO A CA 1
ATOM 1350 C C . PRO A 1 168 ? 13.318 22.656 -24.238 1.00 83.25 168 PRO A C 1
ATOM 1352 O O . PRO A 1 168 ? 13.338 21.453 -23.983 1.00 83.25 168 PRO A O 1
ATOM 1355 N N . GLU A 1 169 ? 14.432 23.326 -24.518 1.00 82.56 169 GLU A N 1
ATOM 1356 C CA . GLU A 1 169 ? 15.779 22.764 -24.585 1.00 82.56 169 GLU A CA 1
ATOM 1357 C C . GLU A 1 169 ? 16.313 22.271 -23.232 1.00 82.56 169 GLU A C 1
ATOM 1359 O O . GLU A 1 169 ? 17.187 21.401 -23.191 1.00 82.56 169 GLU A O 1
ATOM 1364 N N . ALA A 1 170 ? 15.772 22.768 -22.114 1.00 80.06 170 ALA A N 1
ATOM 1365 C CA . ALA A 1 170 ? 16.155 22.331 -20.775 1.00 80.06 170 ALA A CA 1
ATOM 1366 C C . ALA A 1 170 ? 15.439 21.039 -20.334 1.00 80.06 170 ALA A C 1
ATOM 1368 O O . ALA A 1 170 ? 15.935 20.342 -19.438 1.00 80.06 170 ALA A O 1
ATOM 1369 N N . LEU A 1 171 ? 14.317 20.668 -20.971 1.00 76.56 171 LEU A N 1
ATOM 1370 C CA . LEU A 1 171 ? 13.548 19.463 -20.626 1.00 76.56 171 LEU A CA 1
ATOM 1371 C C . LEU A 1 171 ? 14.373 18.171 -20.656 1.00 76.56 171 LEU A C 1
ATOM 1373 O O . LEU A 1 171 ? 14.315 17.432 -19.672 1.00 76.56 171 LEU A O 1
ATOM 1377 N N . PRO A 1 172 ? 15.152 17.857 -21.710 1.00 75.19 172 PRO A N 1
ATOM 1378 C CA . PRO A 1 172 ? 15.920 16.613 -21.762 1.00 75.19 172 PRO A CA 1
ATOM 1379 C C . PRO A 1 172 ? 16.896 16.475 -20.585 1.00 75.19 172 PRO A C 1
ATOM 1381 O O . PRO A 1 172 ? 17.011 15.403 -19.983 1.00 75.19 172 PRO A O 1
ATOM 1384 N N . THR A 1 173 ? 17.540 17.581 -20.202 1.00 79.06 173 THR A N 1
ATOM 1385 C CA . THR A 1 173 ? 18.472 17.645 -19.068 1.00 79.06 173 THR A CA 1
ATOM 1386 C C . THR A 1 173 ? 17.742 17.501 -17.733 1.00 79.06 173 THR A C 1
ATOM 1388 O O . THR A 1 173 ? 18.190 16.751 -16.861 1.00 79.06 173 THR A O 1
ATOM 1391 N N . PHE A 1 174 ? 16.597 18.174 -17.567 1.00 74.81 174 PHE A N 1
ATOM 1392 C CA . PHE A 1 174 ? 15.737 18.030 -16.390 1.00 74.81 174 PHE A CA 1
ATOM 1393 C C . PHE A 1 174 ? 15.289 16.573 -16.208 1.00 74.81 174 PHE A C 1
ATOM 1395 O O . PHE A 1 174 ? 15.471 15.985 -15.142 1.00 74.81 174 PHE A O 1
ATOM 1402 N N . VAL A 1 175 ? 14.815 15.941 -17.282 1.00 69.31 175 VAL A N 1
ATOM 1403 C CA . VAL A 1 175 ? 14.389 14.536 -17.307 1.00 69.31 175 VAL A CA 1
ATOM 1404 C C . VAL A 1 175 ? 15.526 13.586 -16.941 1.00 69.31 175 VAL A C 1
ATOM 1406 O O . VAL A 1 175 ? 15.328 12.682 -16.128 1.00 69.31 175 VAL A O 1
ATOM 1409 N N . GLN A 1 176 ? 16.722 13.772 -17.508 1.00 68.25 176 GLN A N 1
ATOM 1410 C CA . GLN A 1 176 ? 17.886 12.948 -17.166 1.00 68.25 176 GLN A CA 1
ATOM 1411 C C . GLN A 1 176 ? 18.245 13.054 -15.681 1.00 68.25 176 GLN A C 1
ATOM 1413 O O . GLN A 1 176 ? 18.488 12.033 -15.034 1.00 68.25 176 GLN A O 1
ATOM 1418 N N . ARG A 1 177 ? 18.229 14.269 -15.120 1.00 68.50 177 ARG A N 1
ATOM 1419 C CA . ARG A 1 177 ? 18.518 14.498 -13.697 1.00 68.50 177 ARG A CA 1
ATOM 1420 C C . ARG A 1 177 ? 17.462 13.870 -12.789 1.00 68.50 177 ARG A C 1
ATOM 1422 O O . ARG A 1 177 ? 17.817 13.296 -11.761 1.00 68.50 177 ARG A O 1
ATOM 1429 N N . MET A 1 178 ? 16.193 13.918 -13.188 1.00 64.38 178 MET A N 1
ATOM 1430 C CA . MET A 1 178 ? 15.094 13.310 -12.438 1.00 64.38 178 MET A CA 1
ATOM 1431 C C . MET A 1 178 ? 15.097 11.776 -12.503 1.00 64.38 178 MET A C 1
ATOM 1433 O O . MET A 1 178 ? 14.804 11.121 -11.508 1.00 64.38 178 MET A O 1
ATOM 1437 N N . ARG A 1 179 ? 15.496 11.173 -13.632 1.00 58.56 179 ARG A N 1
ATOM 1438 C CA . ARG A 1 179 ? 15.636 9.707 -13.759 1.00 58.56 179 ARG A CA 1
ATOM 1439 C C . ARG A 1 179 ? 16.729 9.119 -12.855 1.00 58.56 179 ARG A C 1
ATOM 1441 O O . ARG A 1 179 ? 16.618 7.965 -12.448 1.00 58.56 179 ARG A O 1
ATOM 1448 N N . GLY A 1 180 ? 17.776 9.888 -12.545 1.00 46.72 180 GLY A N 1
ATOM 1449 C CA . GLY A 1 180 ? 18.914 9.448 -11.725 1.00 46.72 180 GLY A CA 1
ATOM 1450 C C . GLY A 1 180 ? 18.663 9.437 -10.211 1.00 46.72 180 GLY A C 1
ATOM 1451 O O . GLY A 1 180 ? 19.376 8.752 -9.481 1.00 46.72 180 GLY A O 1
ATOM 1452 N N . LYS A 1 181 ? 17.637 10.152 -9.735 1.00 53.97 181 LYS A N 1
ATOM 1453 C CA . LYS A 1 181 ? 17.249 10.229 -8.321 1.00 53.97 181 LYS A CA 1
ATOM 1454 C C . LYS A 1 181 ? 15.941 9.448 -8.128 1.00 53.97 181 LYS A C 1
ATOM 1456 O O . LYS A 1 181 ? 14.865 9.991 -8.342 1.00 53.97 181 LYS A O 1
ATOM 1461 N N . ARG A 1 182 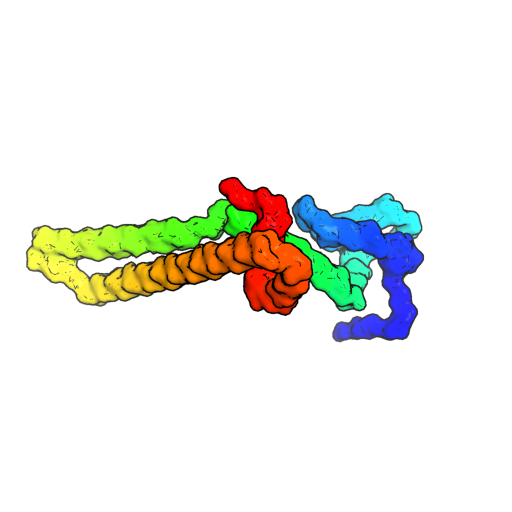? 15.995 8.152 -7.794 1.00 43.72 182 ARG A N 1
ATOM 1462 C CA . ARG A 1 182 ? 14.782 7.411 -7.352 1.00 43.72 182 ARG A CA 1
ATOM 1463 C C . ARG A 1 182 ? 14.190 8.177 -6.154 1.00 43.72 182 ARG A C 1
ATOM 1465 O O . ARG A 1 182 ? 14.967 8.537 -5.284 1.00 43.72 182 ARG A O 1
ATOM 1472 N N . GLU A 1 183 ? 12.912 8.557 -6.102 1.00 44.72 183 GLU A N 1
ATOM 1473 C CA . GLU A 1 183 ? 11.685 7.758 -6.283 1.00 44.72 183 GLU A CA 1
ATOM 1474 C C . GLU A 1 183 ? 10.756 8.173 -7.450 1.00 44.72 183 GLU A C 1
ATOM 1476 O O . GLU A 1 183 ? 9.845 7.426 -7.791 1.00 44.72 183 GLU A O 1
ATOM 1481 N N . ASN A 1 184 ? 11.036 9.248 -8.194 1.00 51.19 184 ASN A N 1
ATOM 1482 C CA . ASN A 1 184 ? 10.099 9.794 -9.203 1.00 51.19 184 ASN A CA 1
ATOM 1483 C C . ASN A 1 184 ? 10.361 9.373 -10.664 1.00 51.19 184 ASN A C 1
ATOM 1485 O O . ASN A 1 184 ? 10.024 10.081 -11.614 1.00 51.19 184 ASN A O 1
ATOM 1489 N N . SER A 1 185 ? 10.951 8.196 -10.886 1.00 53.78 185 SER A N 1
ATOM 1490 C CA . SER A 1 185 ? 11.319 7.741 -12.239 1.00 53.78 185 SER A CA 1
ATOM 1491 C C . SER A 1 185 ? 10.119 7.388 -13.135 1.00 53.78 185 SER A C 1
ATOM 1493 O O . SER A 1 185 ? 10.278 7.401 -14.359 1.00 53.78 185 SER A O 1
ATOM 1495 N N . HIS A 1 186 ? 8.956 7.031 -12.572 1.00 51.72 186 HIS A N 1
ATOM 1496 C CA . HIS A 1 186 ? 7.781 6.619 -13.359 1.00 51.72 186 HIS A CA 1
ATOM 1497 C C . HIS A 1 186 ? 6.871 7.802 -13.703 1.00 51.72 186 HIS A C 1
ATOM 1499 O O . HIS A 1 186 ? 6.544 7.964 -14.873 1.00 51.72 186 HIS A O 1
ATOM 1505 N N . ILE A 1 187 ? 6.601 8.693 -12.739 1.00 53.28 187 ILE A N 1
ATOM 1506 C CA . ILE A 1 187 ? 5.847 9.945 -12.945 1.00 53.28 187 ILE A CA 1
ATOM 1507 C C . ILE A 1 187 ? 6.478 10.763 -14.076 1.00 53.28 187 ILE A C 1
ATOM 1509 O O . ILE A 1 187 ? 5.817 11.141 -15.036 1.00 53.28 187 ILE A O 1
ATOM 1513 N N . VAL A 1 188 ? 7.801 10.940 -14.044 1.00 53.06 188 VAL A N 1
ATOM 1514 C CA . VAL A 1 188 ? 8.532 11.661 -15.096 1.00 53.06 188 VAL A CA 1
ATOM 1515 C C . VAL A 1 188 ? 8.462 10.935 -16.443 1.00 53.06 188 VAL A C 1
ATOM 1517 O O . VAL A 1 188 ? 8.442 11.577 -17.485 1.00 53.06 188 VAL A O 1
ATOM 1520 N N . SER A 1 189 ? 8.400 9.602 -16.456 1.00 54.69 189 SER A N 1
ATOM 1521 C CA . SER A 1 189 ? 8.303 8.828 -17.700 1.00 54.69 189 SER A CA 1
ATOM 1522 C C . SER A 1 189 ? 6.892 8.831 -18.304 1.00 54.69 189 SER A C 1
ATOM 1524 O O . SER A 1 189 ? 6.775 8.799 -19.527 1.00 54.69 189 SER A O 1
ATOM 1526 N N . GLU A 1 190 ? 5.840 8.901 -17.486 1.00 54.97 190 GLU A N 1
ATOM 1527 C CA . GLU A 1 190 ? 4.442 9.024 -17.928 1.00 54.97 190 GLU A CA 1
ATOM 1528 C C . GLU A 1 190 ? 4.114 10.434 -18.424 1.00 54.97 190 GLU A C 1
ATOM 1530 O O . GLU A 1 190 ? 3.538 10.587 -19.501 1.00 54.97 190 GLU A O 1
ATOM 1535 N N . LEU A 1 191 ? 4.600 11.470 -17.732 1.00 52.53 191 LEU A N 1
ATOM 1536 C CA . LEU A 1 191 ? 4.452 12.869 -18.155 1.00 52.53 191 LEU A CA 1
ATOM 1537 C C . LEU A 1 191 ? 5.090 13.165 -19.524 1.00 52.53 191 LEU A C 1
ATOM 1539 O O . LEU A 1 191 ? 4.631 14.043 -20.257 1.00 52.53 191 LEU A O 1
ATOM 1543 N N . LEU A 1 192 ? 6.131 12.416 -19.900 1.00 52.03 192 LEU A N 1
ATOM 1544 C CA . LEU A 1 192 ? 6.811 12.548 -21.194 1.00 52.03 192 LEU A CA 1
ATOM 1545 C C . LEU A 1 192 ? 6.122 11.804 -22.339 1.00 52.03 192 LEU A C 1
ATOM 1547 O O . LEU A 1 192 ? 6.342 12.158 -23.494 1.00 52.03 192 LEU A O 1
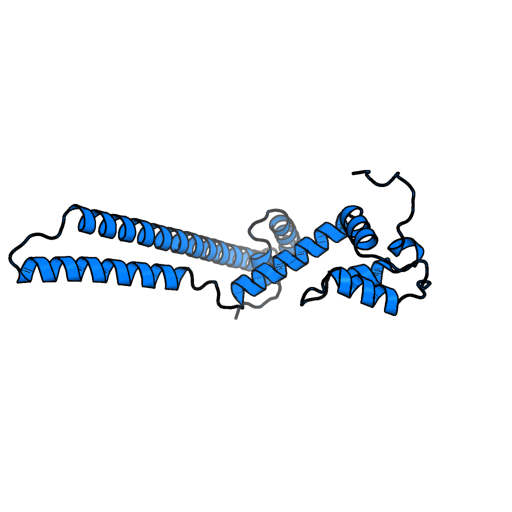ATOM 1551 N N . LYS A 1 193 ? 5.294 10.794 -22.047 1.00 56.75 193 LYS A N 1
ATOM 1552 C CA . LYS A 1 193 ? 4.556 10.033 -23.070 1.00 56.75 193 LYS A CA 1
ATOM 1553 C C . LYS A 1 193 ? 3.284 10.739 -23.550 1.00 56.75 193 LYS A C 1
ATOM 1555 O O . LYS A 1 193 ? 2.594 10.207 -24.412 1.00 56.75 193 LYS A O 1
ATOM 1560 N N . GLY A 1 194 ? 2.985 11.932 -23.030 1.00 48.19 194 GLY A N 1
ATOM 1561 C CA . GLY A 1 194 ? 1.869 12.754 -23.500 1.00 48.19 194 GLY A CA 1
ATOM 1562 C C . GLY A 1 194 ? 0.486 12.226 -23.115 1.00 48.19 194 GLY A C 1
ATOM 1563 O O . GLY A 1 194 ? -0.492 12.594 -23.757 1.00 48.19 194 GLY A O 1
ATOM 1564 N N . GLY A 1 195 ? 0.377 11.383 -22.087 1.00 39.88 195 GLY A N 1
ATOM 1565 C CA . GLY A 1 195 ? -0.910 10.831 -21.687 1.00 39.88 195 GLY A CA 1
ATOM 1566 C C . GLY A 1 195 ? -0.947 10.411 -20.229 1.00 39.88 195 GLY A C 1
ATOM 1567 O O . GLY A 1 195 ? -0.543 9.303 -19.898 1.00 39.88 195 GLY A O 1
ATOM 1568 N N . ILE A 1 196 ? -1.517 11.274 -19.392 1.00 37.06 196 ILE A N 1
ATOM 1569 C CA . ILE A 1 196 ? -2.531 10.816 -18.447 1.00 37.06 196 ILE A CA 1
ATOM 1570 C C . ILE A 1 196 ? -3.803 11.531 -18.904 1.00 37.06 196 ILE A C 1
ATOM 1572 O O . ILE A 1 196 ? -3.871 12.757 -18.834 1.00 37.06 196 ILE A O 1
ATOM 1576 N N . LYS A 1 197 ? -4.720 10.776 -19.514 1.00 36.84 197 LYS A N 1
ATOM 1577 C CA . LYS A 1 197 ? -6.122 11.189 -19.590 1.00 36.84 197 LYS A CA 1
ATOM 1578 C C . LYS A 1 197 ? -6.761 10.890 -18.247 1.00 36.84 197 LYS A C 1
ATOM 1580 O O . LYS A 1 197 ? -6.391 9.839 -17.679 1.00 36.84 197 LYS A O 1
#

pLDDT: mean 71.33, std 16.26, range [36.84, 95.5]

Sequence (197 aa):
METRKRGMQSKIEKYDLVEATLNLLKVIPKMTYQQICDEINSIGAVPEDDRITVDNLTHFVRAMPDVRKEVMLANKQHMRKVVFDSAEFDMLGHLKEMAARTAFMINTMEEMAFDEGTIPDPKGYKALSSELRETLKQIEGIHKEIYDMEIVREFLMEVVKTLKDVSPEALPTFVQRMRGKRENSHIVSELLKGGIK

Foldseek 3Di:
DDQDDPPDQFPCRVQVVVVVLLVLLLDPPHDDLQRSQVVSQVVTPQDPVRGQDSVSSVSVCVVDPVSVVNSVVSVVVVVVCCCVPPDPPVVLVVLVVLLVVLVVVLVVQCVVCVVVVHHRDPVSNVVSVVVSVVSVVVNVVVVVVVVVVVVVLVVVLVVLVCCVVPPVPCLVVVLVVQCVDPDCNVSSVCSVVVDDD

Mean predicted aligned error: 18.14 Å